Protein AF-A0A8K0UDQ1-F1 (afdb_monomer_lite)

Foldseek 3Di:
DDDDDDPVVVVVLQVVLVVVLVVLVVVVVVLVVVCVVCVVVCCVPQVPDDDDPVSVLVCCLNCLVVVLSCLCNVAARAAFQDDQVSLLVSVLVNLVSVLVNLLSVLVVLLVVLCVLVVNPVVSSVVSVVLSVVLSVLSVVLSVVFSVPWDFDGDHPDGGTRTDDTDCSVVVSLVSSLVSLVVSLVSLVVSVVVCVVVVHDDDPVSVVVNVVSVVVSVVSVCVSVPPPPPDD

Structure (mmCIF, N/CA/C/O backbone):
data_AF-A0A8K0UDQ1-F1
#
_entry.id   AF-A0A8K0UDQ1-F1
#
loop_
_atom_site.group_PDB
_atom_site.id
_atom_site.type_symbol
_atom_site.label_atom_id
_atom_site.label_alt_id
_atom_site.label_comp_id
_atom_site.label_asym_id
_atom_site.label_entity_id
_atom_site.label_seq_id
_atom_site.pdbx_PDB_ins_code
_atom_site.Cartn_x
_atom_site.Cartn_y
_atom_site.Cartn_z
_atom_site.occupancy
_atom_site.B_iso_or_equiv
_atom_site.auth_seq_id
_atom_site.auth_comp_id
_atom_site.auth_asym_id
_atom_site.auth_atom_id
_atom_site.pdbx_PDB_model_num
ATOM 1 N N . MET A 1 1 ? 23.921 -18.766 -22.206 1.00 30.81 1 MET A N 1
ATOM 2 C CA . MET A 1 1 ? 23.248 -18.496 -23.495 1.00 30.81 1 MET A CA 1
ATOM 3 C C . MET A 1 1 ? 21.850 -19.073 -23.393 1.00 30.81 1 MET A C 1
ATOM 5 O O . MET A 1 1 ? 21.704 -20.281 -23.496 1.00 30.81 1 MET A O 1
ATOM 9 N N . SER A 1 2 ? 20.859 -18.248 -23.059 1.00 44.16 2 SER A N 1
ATOM 10 C CA . SER A 1 2 ? 19.459 -18.676 -23.005 1.00 44.16 2 SER A CA 1
ATOM 11 C C . SER A 1 2 ? 18.896 -18.778 -24.423 1.00 44.16 2 SER A C 1
ATOM 13 O O . SER A 1 2 ? 19.162 -17.925 -25.272 1.00 44.16 2 SER A O 1
ATOM 15 N N . SER A 1 3 ? 18.159 -19.857 -24.676 1.00 50.06 3 SER A N 1
ATOM 16 C CA . SER A 1 3 ? 17.551 -20.212 -25.958 1.00 50.06 3 SER A CA 1
ATOM 17 C C . SER A 1 3 ? 16.712 -19.057 -26.531 1.00 50.06 3 SER A C 1
ATOM 19 O O . SER A 1 3 ? 16.078 -18.328 -25.759 1.00 50.06 3 SER A O 1
ATOM 21 N N . PRO A 1 4 ? 16.676 -18.846 -27.858 1.00 58.41 4 PRO A N 1
ATOM 22 C CA . PRO A 1 4 ? 15.727 -17.913 -28.459 1.00 58.41 4 PRO A CA 1
ATOM 23 C C . PRO A 1 4 ? 14.289 -18.382 -28.180 1.00 58.41 4 PRO A C 1
ATOM 25 O O . PRO A 1 4 ? 13.998 -19.569 -28.303 1.00 58.41 4 PRO A O 1
ATOM 28 N N . LEU A 1 5 ? 13.415 -17.454 -27.770 1.00 63.59 5 LEU A N 1
ATOM 29 C CA . LEU A 1 5 ? 11.988 -17.728 -27.557 1.00 63.59 5 LEU A CA 1
ATOM 30 C C . LEU A 1 5 ? 11.336 -18.193 -28.861 1.00 63.59 5 LEU A C 1
ATOM 32 O O . LEU A 1 5 ? 11.644 -17.673 -29.938 1.00 63.59 5 LEU A O 1
ATOM 36 N N . SER A 1 6 ? 10.414 -19.145 -28.759 1.00 75.00 6 SER A N 1
ATOM 37 C CA . SER A 1 6 ? 9.600 -19.567 -29.890 1.00 75.00 6 SER A CA 1
ATOM 38 C C . SER A 1 6 ? 8.644 -18.439 -30.320 1.00 75.00 6 SER A C 1
ATOM 40 O O . SER A 1 6 ? 8.208 -17.635 -29.491 1.00 75.00 6 SER A O 1
ATOM 42 N N . PRO A 1 7 ? 8.258 -18.363 -31.606 1.00 72.50 7 PRO A N 1
ATOM 43 C CA . PRO A 1 7 ? 7.313 -17.351 -32.086 1.00 72.50 7 PRO A CA 1
ATOM 44 C C . PRO A 1 7 ? 5.965 -17.362 -31.344 1.00 72.50 7 PRO A C 1
ATOM 46 O O . PRO A 1 7 ? 5.342 -16.315 -31.195 1.00 72.50 7 PRO A O 1
ATOM 49 N N . ALA A 1 8 ? 5.532 -18.527 -30.851 1.00 72.38 8 ALA A N 1
ATOM 50 C CA . ALA A 1 8 ? 4.287 -18.676 -30.101 1.00 72.38 8 ALA A CA 1
ATOM 51 C C . ALA A 1 8 ? 4.353 -17.997 -28.719 1.00 72.38 8 ALA A C 1
ATOM 53 O O . ALA A 1 8 ? 3.424 -17.283 -28.345 1.00 72.38 8 ALA A O 1
ATOM 54 N N . GLU A 1 9 ? 5.472 -18.143 -28.001 1.00 71.06 9 GLU A N 1
ATOM 55 C CA . GLU A 1 9 ? 5.684 -17.505 -26.691 1.00 71.06 9 GLU A CA 1
ATOM 56 C C . GLU A 1 9 ? 5.725 -15.975 -26.795 1.00 71.06 9 GLU A C 1
ATOM 58 O O . GLU A 1 9 ? 5.247 -15.271 -25.905 1.00 71.06 9 GLU A O 1
ATOM 63 N N . VAL A 1 10 ? 6.255 -15.444 -27.902 1.00 69.62 10 VAL A N 1
ATOM 64 C CA . VAL A 1 10 ? 6.277 -13.996 -28.160 1.00 69.62 10 VAL A CA 1
ATOM 65 C C . VAL A 1 10 ? 4.861 -13.454 -28.372 1.00 69.62 10 VAL A C 1
ATOM 67 O O . VAL A 1 10 ? 4.520 -12.412 -27.815 1.00 69.62 10 VAL A O 1
ATOM 70 N N . VAL A 1 11 ? 4.019 -14.162 -29.131 1.00 74.31 11 VAL A N 1
ATOM 71 C CA . VAL A 1 11 ? 2.623 -13.758 -29.378 1.00 74.31 11 VAL A CA 1
ATOM 72 C C . VAL A 1 11 ? 1.794 -13.796 -28.091 1.00 74.31 11 VAL A C 1
ATOM 74 O O . VAL A 1 11 ? 1.043 -12.857 -27.822 1.00 74.31 11 VAL A O 1
ATOM 77 N N . GLU A 1 12 ? 1.956 -14.830 -27.263 1.00 75.81 12 GLU A N 1
ATOM 78 C CA . GLU A 1 12 ? 1.275 -14.923 -25.965 1.00 75.81 12 GLU A CA 1
ATOM 79 C C . GLU A 1 12 ? 1.696 -13.781 -25.024 1.00 75.81 12 GLU A C 1
ATOM 81 O O . GLU A 1 12 ? 0.847 -13.124 -24.417 1.00 75.81 12 GLU A O 1
ATOM 86 N N . ALA A 1 13 ? 2.997 -13.474 -24.961 1.00 67.50 13 ALA A N 1
ATOM 87 C CA . ALA A 1 13 ? 3.517 -12.366 -24.163 1.00 67.50 13 ALA A CA 1
ATOM 88 C C . ALA A 1 13 ? 2.995 -10.999 -24.641 1.00 67.50 13 ALA A C 1
ATOM 90 O O . ALA A 1 13 ? 2.683 -10.138 -23.817 1.00 67.50 13 ALA A O 1
ATOM 91 N N . MET A 1 14 ? 2.852 -10.801 -25.955 1.00 69.69 14 MET A N 1
ATOM 92 C CA . MET A 1 14 ? 2.281 -9.579 -26.534 1.00 69.69 14 MET A CA 1
ATOM 93 C C . MET A 1 14 ? 0.796 -9.414 -26.200 1.00 69.69 14 MET A C 1
ATOM 95 O O . MET A 1 14 ? 0.383 -8.325 -25.801 1.00 69.69 14 MET A O 1
ATOM 99 N N . LEU A 1 15 ? -0.002 -10.480 -26.312 1.00 74.75 15 LEU A N 1
ATOM 100 C CA . LEU A 1 15 ? -1.423 -10.461 -25.944 1.00 74.75 15 LEU A CA 1
ATOM 101 C C . LEU A 1 15 ? -1.610 -10.163 -24.454 1.00 74.75 15 LEU A C 1
ATOM 103 O O . LEU A 1 15 ? -2.413 -9.303 -24.086 1.00 74.75 15 LEU A O 1
ATOM 107 N N . ALA A 1 16 ? -0.827 -10.819 -23.594 1.00 71.12 16 ALA A N 1
ATOM 108 C CA . ALA A 1 16 ? -0.827 -10.541 -22.162 1.00 71.12 16 ALA A CA 1
ATOM 109 C C . ALA A 1 16 ? -0.450 -9.079 -21.875 1.00 71.12 16 ALA A C 1
ATOM 111 O O . ALA A 1 16 ? -1.089 -8.431 -21.045 1.00 71.12 16 ALA A O 1
ATOM 112 N N . HIS A 1 17 ? 0.542 -8.537 -22.588 1.00 69.31 17 HIS A N 1
ATOM 113 C CA . HIS A 1 17 ? 0.961 -7.145 -22.445 1.00 69.31 17 HIS A CA 1
ATOM 114 C C . HIS A 1 17 ? -0.144 -6.156 -22.834 1.00 69.31 17 HIS A C 1
ATOM 116 O O . HIS A 1 17 ? -0.385 -5.209 -22.093 1.00 69.31 17 HIS A O 1
ATOM 122 N N . GLN A 1 18 ? -0.873 -6.395 -23.927 1.00 72.44 18 GLN A N 1
ATOM 123 C CA . GLN A 1 18 ? -2.014 -5.554 -24.310 1.00 72.44 18 GLN A CA 1
ATOM 124 C C . GLN A 1 18 ? -3.114 -5.565 -23.248 1.00 72.44 18 GLN A C 1
ATOM 126 O O . GLN A 1 18 ? -3.637 -4.517 -22.873 1.00 72.44 18 GLN A O 1
ATOM 131 N N . LEU A 1 19 ? -3.435 -6.740 -22.706 1.00 73.94 19 LEU A N 1
ATOM 132 C CA . LEU A 1 19 ? -4.432 -6.871 -21.644 1.00 73.94 19 LEU A CA 1
ATOM 133 C C . LEU A 1 19 ? -3.997 -6.122 -20.372 1.00 73.94 19 LEU A C 1
ATOM 135 O O . LEU A 1 19 ? -4.791 -5.407 -19.761 1.00 73.94 19 LEU A O 1
ATOM 139 N N . LEU A 1 20 ? -2.709 -6.212 -20.029 1.00 71.12 20 LEU A N 1
ATOM 140 C CA . LEU A 1 20 ? -2.085 -5.436 -18.957 1.00 71.12 20 LEU A CA 1
ATOM 141 C C . LEU A 1 20 ? -2.162 -3.926 -19.212 1.00 71.12 20 LEU A C 1
ATOM 143 O O . LEU A 1 20 ? 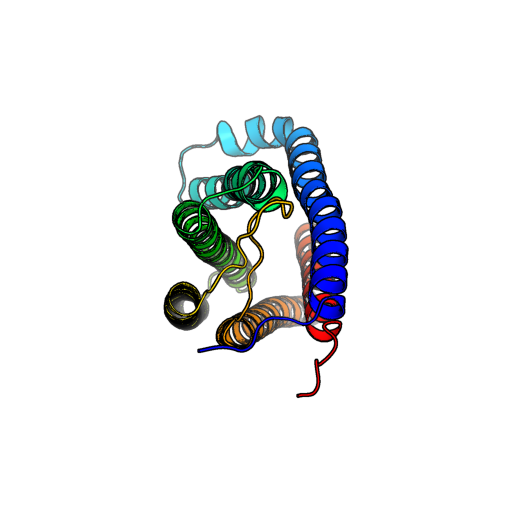-2.457 -3.196 -18.273 1.00 71.12 20 LEU A O 1
ATOM 147 N N . GLN A 1 21 ? -1.958 -3.451 -20.445 1.00 73.44 21 GLN A N 1
ATOM 148 C CA . GLN A 1 21 ? -2.088 -2.031 -20.798 1.00 73.44 21 GLN A CA 1
ATOM 149 C C . GLN A 1 21 ? -3.517 -1.513 -20.577 1.00 73.44 21 GLN A C 1
ATOM 151 O O . GLN A 1 21 ? -3.689 -0.417 -20.048 1.00 73.44 21 GLN A O 1
ATOM 156 N N . TYR A 1 22 ? -4.547 -2.293 -20.922 1.00 73.75 22 TYR A N 1
ATOM 157 C CA . TYR A 1 22 ? -5.936 -1.907 -20.645 1.00 73.75 22 TYR A CA 1
ATOM 158 C C . TYR A 1 22 ? -6.218 -1.843 -19.140 1.00 73.75 22 TYR A C 1
ATOM 160 O O . TYR A 1 22 ? -6.746 -0.843 -18.650 1.00 73.75 22 TYR A O 1
ATOM 168 N N . CYS A 1 23 ? -5.804 -2.864 -18.385 1.00 72.94 23 CYS A N 1
ATOM 169 C CA . CYS A 1 23 ? -5.935 -2.873 -16.926 1.00 72.94 23 CYS A CA 1
ATOM 170 C C . CYS A 1 23 ? -5.138 -1.739 -16.261 1.00 72.94 23 CYS A C 1
ATOM 172 O O . CYS A 1 23 ? -5.587 -1.174 -15.262 1.00 72.94 23 CYS A O 1
ATOM 174 N N . ALA A 1 24 ? -3.991 -1.367 -16.836 1.00 73.75 24 ALA A N 1
ATOM 175 C CA . ALA A 1 24 ? -3.119 -0.315 -16.331 1.00 73.75 24 ALA A CA 1
ATOM 176 C C . ALA A 1 24 ? -3.787 1.060 -16.300 1.00 73.75 24 ALA A C 1
ATOM 178 O O . ALA A 1 24 ? -3.394 1.886 -15.485 1.00 73.75 24 ALA A O 1
ATOM 179 N N . VAL A 1 25 ? -4.793 1.305 -17.146 1.00 81.12 25 VAL A N 1
ATOM 180 C CA . VAL A 1 25 ? -5.513 2.587 -17.199 1.00 81.12 25 VAL A CA 1
ATOM 181 C C . VAL A 1 25 ? -6.679 2.631 -16.205 1.00 81.12 25 VAL A C 1
ATOM 183 O O . VAL A 1 25 ? -6.983 3.693 -15.664 1.00 81.12 25 VAL A O 1
ATOM 186 N N . ILE A 1 26 ? -7.304 1.487 -15.904 1.00 85.25 26 ILE A N 1
ATOM 187 C CA . ILE A 1 26 ? -8.481 1.411 -15.019 1.00 85.25 26 ILE A CA 1
ATOM 188 C C . ILE A 1 26 ? -8.149 1.926 -13.611 1.00 85.25 26 ILE A C 1
ATOM 190 O O . ILE A 1 26 ? -8.872 2.763 -13.074 1.00 85.25 26 ILE A O 1
ATOM 194 N N . GLY A 1 27 ? -7.036 1.465 -13.032 1.00 85.19 27 GLY A N 1
ATOM 195 C CA . GLY A 1 27 ? -6.575 1.892 -11.705 1.00 85.19 27 GLY A CA 1
ATOM 196 C C . GLY A 1 27 ? -6.407 3.415 -11.568 1.00 85.19 27 GLY A C 1
ATOM 197 O O . GLY A 1 27 ? -7.058 4.009 -10.708 1.00 85.19 27 GLY A O 1
ATOM 198 N N . PRO A 1 28 ? -5.595 4.075 -12.418 1.00 87.50 28 PRO A N 1
ATOM 199 C CA . PRO A 1 28 ? -5.443 5.528 -12.398 1.00 87.50 28 PRO A CA 1
ATOM 200 C C . PRO A 1 28 ? -6.762 6.284 -12.607 1.00 87.50 28 PRO A C 1
ATOM 202 O O . PRO A 1 28 ? -6.978 7.304 -11.958 1.00 87.50 28 PRO A O 1
ATOM 205 N N . VAL A 1 29 ? -7.668 5.795 -13.462 1.00 89.88 29 VAL A N 1
ATOM 206 C CA . VAL A 1 29 ? -8.988 6.427 -13.654 1.00 89.88 29 VAL A CA 1
ATOM 207 C C . VAL A 1 29 ? -9.806 6.387 -12.364 1.00 89.88 29 VAL A C 1
ATOM 209 O O . VAL A 1 29 ? -10.343 7.417 -11.956 1.00 89.88 29 VAL A O 1
ATOM 212 N N . ILE A 1 30 ? -9.865 5.233 -11.692 1.00 90.69 30 ILE A N 1
ATOM 213 C CA . ILE A 1 30 ? -10.549 5.094 -10.398 1.00 90.69 30 ILE A CA 1
ATOM 214 C C . ILE A 1 30 ? -9.903 6.009 -9.352 1.00 90.69 30 ILE A C 1
ATOM 216 O O . ILE A 1 30 ? -10.614 6.704 -8.629 1.00 90.69 30 ILE A O 1
ATOM 220 N N . LEU A 1 31 ? -8.570 6.064 -9.304 1.00 90.62 31 LEU A N 1
ATOM 221 C CA . LEU A 1 31 ? -7.819 6.910 -8.375 1.00 90.62 31 LEU A CA 1
ATOM 222 C C . LEU A 1 31 ? -8.130 8.404 -8.564 1.00 90.62 31 LEU A C 1
ATOM 224 O O . LEU A 1 31 ? -8.371 9.120 -7.587 1.00 90.62 31 LEU A O 1
ATOM 228 N N . VAL A 1 32 ? -8.142 8.881 -9.812 1.00 92.00 32 VAL A N 1
ATOM 229 C CA . VAL A 1 32 ? -8.497 10.268 -10.155 1.00 92.00 32 VAL A CA 1
ATOM 230 C C . VAL A 1 32 ? -9.953 10.548 -9.794 1.00 92.00 32 VAL A C 1
ATOM 232 O O . VAL A 1 32 ? -10.249 11.593 -9.210 1.00 92.00 32 VAL A O 1
ATOM 235 N N . TYR A 1 33 ? -10.858 9.622 -10.112 1.00 93.62 33 TYR A N 1
ATOM 236 C CA . TYR A 1 33 ? -12.283 9.757 -9.829 1.00 93.62 33 TYR A CA 1
ATOM 237 C C . TYR A 1 33 ? -12.559 9.860 -8.322 1.00 93.62 33 TYR A C 1
ATOM 239 O O . TYR A 1 33 ? -13.174 10.832 -7.881 1.00 93.62 33 TYR A O 1
ATOM 247 N N . ASP A 1 34 ? -12.035 8.929 -7.520 1.00 92.44 34 ASP A N 1
ATOM 248 C CA . ASP A 1 34 ? -12.192 8.935 -6.060 1.00 92.44 34 ASP A CA 1
ATOM 249 C C . ASP A 1 34 ? -11.581 10.192 -5.419 1.00 92.44 34 ASP A C 1
ATOM 251 O O . ASP A 1 34 ? -12.182 10.835 -4.552 1.00 92.44 34 ASP A O 1
ATOM 255 N N . SER A 1 35 ? -10.407 10.607 -5.899 1.00 91.06 35 SER A N 1
ATOM 256 C CA . SER A 1 35 ? -9.748 11.821 -5.407 1.00 91.06 35 SER A CA 1
ATOM 257 C C . SER A 1 35 ? -10.533 13.078 -5.738 1.00 91.06 35 SER A C 1
ATOM 259 O O . SER A 1 35 ? -10.655 13.958 -4.892 1.00 91.06 35 SER A O 1
ATOM 261 N N . SER A 1 36 ? -11.150 13.141 -6.915 1.00 93.31 36 SER A N 1
ATOM 262 C CA . SER A 1 36 ? -11.997 14.272 -7.298 1.00 93.31 36 SER A CA 1
ATOM 263 C C . SER A 1 36 ? -13.249 14.369 -6.421 1.00 93.31 36 SER A C 1
ATOM 265 O O . SER A 1 36 ? -13.615 15.464 -5.994 1.00 93.31 36 SER A O 1
ATOM 267 N N . LEU A 1 37 ? -13.881 13.234 -6.104 1.00 93.94 37 LEU A N 1
ATOM 268 C CA . LEU A 1 37 ? -15.067 13.190 -5.240 1.00 93.94 37 LEU A CA 1
ATOM 269 C C . LEU A 1 37 ? -14.767 13.602 -3.796 1.00 93.94 37 LEU A C 1
ATOM 271 O O . LEU A 1 37 ? -15.588 14.251 -3.146 1.00 93.94 37 LEU A O 1
ATOM 275 N N . THR A 1 38 ? -13.601 13.225 -3.279 1.00 92.81 38 THR A N 1
ATOM 276 C CA . THR A 1 38 ? -13.246 13.455 -1.873 1.00 92.81 38 THR A CA 1
ATOM 277 C C . THR A 1 38 ? -12.546 14.794 -1.634 1.00 92.81 38 THR A C 1
ATOM 279 O O . THR A 1 38 ? -12.600 15.296 -0.509 1.00 92.81 38 THR A O 1
ATOM 282 N N . LEU A 1 39 ? -11.989 15.434 -2.672 1.00 91.50 39 LEU A N 1
ATOM 283 C CA . LEU A 1 39 ? -11.159 16.644 -2.585 1.00 91.50 39 LEU A CA 1
ATOM 284 C C . LEU A 1 39 ? -11.773 17.766 -1.735 1.00 91.50 39 LEU A C 1
ATOM 286 O O . LEU A 1 39 ? -11.105 18.337 -0.874 1.00 91.50 39 LEU A O 1
ATOM 290 N N . ALA A 1 40 ? -13.059 18.074 -1.929 1.00 90.94 40 ALA A N 1
ATOM 291 C CA . ALA A 1 40 ? -13.729 19.132 -1.169 1.00 90.94 40 ALA A CA 1
ATOM 292 C C . ALA A 1 40 ? -13.762 18.837 0.343 1.00 90.94 40 ALA A C 1
ATOM 294 O O . ALA A 1 40 ? -13.569 19.734 1.170 1.00 90.94 40 ALA A O 1
ATOM 295 N N . SER A 1 41 ? -13.974 17.570 0.709 1.00 90.62 41 SER A N 1
ATOM 296 C CA . SER A 1 41 ? -13.928 17.122 2.100 1.00 90.62 41 SER A CA 1
ATOM 297 C C . SER A 1 41 ? -12.498 17.127 2.637 1.00 90.62 41 SER A C 1
ATOM 299 O O . SER A 1 41 ? -12.277 17.562 3.767 1.00 90.62 41 SER A O 1
ATOM 301 N N . GLU A 1 42 ? -11.515 16.717 1.835 1.00 91.38 42 GLU A N 1
ATOM 302 C CA . GLU A 1 42 ? -10.107 16.730 2.239 1.00 91.38 42 GLU A CA 1
ATOM 303 C C . GLU A 1 42 ? -9.618 18.136 2.553 1.00 91.38 42 GLU A C 1
ATOM 305 O O . GLU A 1 42 ? -8.948 18.347 3.565 1.00 91.38 42 GLU A O 1
ATOM 310 N N . ILE A 1 43 ? -9.955 19.113 1.708 1.00 90.75 43 ILE A N 1
ATOM 311 C CA . ILE A 1 43 ? -9.550 20.509 1.905 1.00 90.75 43 ILE A CA 1
ATOM 312 C C . ILE A 1 43 ? -10.024 20.999 3.275 1.00 90.75 43 ILE A C 1
ATOM 314 O O . ILE A 1 43 ? -9.247 21.578 4.035 1.00 90.75 43 ILE A O 1
ATOM 318 N N . ARG A 1 44 ? -11.273 20.691 3.632 1.00 91.44 44 ARG A N 1
ATOM 319 C CA . ARG A 1 44 ? -11.865 21.090 4.911 1.00 91.44 44 ARG A CA 1
ATOM 320 C C . ARG A 1 44 ? -11.282 20.332 6.110 1.00 91.44 44 ARG A C 1
ATOM 322 O O . ARG A 1 44 ? -11.011 20.940 7.141 1.00 91.44 44 ARG A O 1
ATOM 329 N N . HIS A 1 45 ? -11.100 19.017 6.005 1.00 88.12 45 HIS A N 1
ATOM 330 C CA . HIS A 1 45 ? -10.797 18.168 7.167 1.00 88.12 45 HIS A CA 1
ATOM 331 C C . HIS A 1 45 ? -9.320 17.808 7.329 1.00 88.12 45 HIS A C 1
ATOM 333 O O . HIS A 1 45 ? -8.928 17.360 8.400 1.00 88.12 45 HIS A O 1
ATOM 339 N N . ILE A 1 46 ? -8.498 17.985 6.298 1.00 91.00 46 ILE A N 1
ATOM 340 C CA . ILE A 1 46 ? -7.097 17.551 6.293 1.00 91.00 46 ILE A CA 1
ATOM 341 C C . ILE A 1 46 ? -6.192 18.746 6.039 1.00 91.00 46 ILE A C 1
ATOM 343 O O . ILE A 1 46 ? -5.307 19.033 6.846 1.00 91.00 46 ILE A O 1
ATOM 347 N N . TRP A 1 47 ? -6.425 19.491 4.957 1.00 89.38 47 TRP A N 1
ATOM 348 C CA . TRP A 1 47 ? -5.540 20.592 4.571 1.00 89.38 47 TRP A CA 1
ATOM 349 C C . TRP A 1 47 ? -5.572 21.746 5.574 1.00 89.38 47 TRP A C 1
ATOM 351 O O . TRP A 1 47 ? -4.504 22.221 5.959 1.00 89.38 47 TRP A O 1
ATOM 361 N N . GLN A 1 48 ? -6.758 22.116 6.064 1.00 90.06 48 GLN A N 1
ATOM 362 C CA . GLN A 1 48 ? -6.948 23.181 7.062 1.00 90.06 48 GLN A CA 1
ATOM 363 C C . GLN A 1 48 ? -6.493 22.810 8.484 1.00 90.06 48 GLN A C 1
ATOM 365 O O . GLN A 1 48 ? -6.346 23.692 9.325 1.00 90.06 48 GLN A O 1
ATOM 370 N N . GLN A 1 49 ? -6.267 21.526 8.771 1.00 90.88 49 GLN A N 1
ATOM 371 C CA . GLN A 1 49 ? -5.822 21.080 10.092 1.00 90.88 49 GLN A CA 1
ATOM 372 C C . GLN A 1 49 ? -4.312 21.295 10.276 1.00 90.88 49 GLN A C 1
ATOM 374 O O . GLN A 1 49 ? -3.564 21.222 9.291 1.00 90.88 49 GLN A O 1
ATOM 379 N N . PRO A 1 50 ? -3.832 21.519 11.516 1.00 92.88 50 PRO A N 1
ATOM 380 C CA . PRO A 1 50 ? -2.405 21.640 11.793 1.00 92.88 50 PRO A CA 1
ATOM 381 C C . PRO A 1 50 ? -1.637 20.389 11.350 1.00 92.88 50 PRO A C 1
ATOM 383 O O . PRO A 1 50 ? -2.187 19.289 11.229 1.00 92.88 50 PRO A O 1
ATOM 386 N N . TRP A 1 51 ? -0.344 20.560 11.085 1.00 91.50 51 TRP A N 1
ATOM 387 C CA . TRP A 1 51 ? 0.516 19.452 10.683 1.00 91.50 51 TRP A CA 1
ATOM 388 C C . TRP A 1 51 ? 0.624 18.413 11.800 1.00 91.50 51 TRP A C 1
ATOM 390 O O . TRP A 1 51 ? 0.973 18.732 12.933 1.00 91.50 51 TRP A O 1
ATOM 400 N N . SER A 1 52 ? 0.324 17.160 11.461 1.00 92.31 52 SER A N 1
ATOM 401 C CA . SER A 1 52 ? 0.464 16.005 12.345 1.00 92.31 52 SER A CA 1
ATOM 402 C C . SER A 1 52 ? 1.103 14.836 11.589 1.00 92.31 52 SER A C 1
ATOM 404 O O . SER A 1 52 ? 0.959 14.754 10.364 1.00 92.31 52 SER A O 1
ATOM 406 N N . PRO A 1 53 ? 1.773 13.900 12.283 1.00 88.81 53 PRO A N 1
ATOM 407 C CA . PRO A 1 53 ? 2.340 12.715 11.640 1.00 88.81 53 PRO A CA 1
ATOM 408 C C . PRO A 1 53 ? 1.295 11.886 10.878 1.00 88.81 53 PRO A C 1
ATOM 410 O O . PRO A 1 53 ? 1.572 11.406 9.783 1.00 88.81 53 PRO A O 1
ATOM 413 N N . LEU A 1 54 ? 0.064 11.784 11.401 1.00 88.38 54 LEU A N 1
ATOM 414 C CA . LEU A 1 54 ? -1.035 11.087 10.723 1.00 88.38 54 LEU A CA 1
ATOM 415 C C . LEU A 1 54 ? -1.482 11.814 9.446 1.00 88.38 54 LEU A C 1
ATOM 417 O O . LEU A 1 54 ? -1.800 11.156 8.458 1.00 88.38 54 LEU A O 1
ATOM 421 N N . LYS A 1 55 ? -1.476 13.157 9.439 1.00 90.75 55 LYS A N 1
ATOM 422 C CA . LYS A 1 55 ? -1.754 13.950 8.230 1.00 90.75 55 LYS A CA 1
ATOM 423 C C . LYS A 1 55 ? -0.707 13.684 7.151 1.00 90.75 55 LYS A C 1
ATOM 425 O O . LYS A 1 55 ? -1.077 13.478 6.000 1.00 90.75 55 LYS A O 1
ATOM 430 N N . LEU A 1 56 ? 0.577 13.659 7.516 1.00 92.06 56 LEU A N 1
ATOM 431 C CA . LEU A 1 56 ? 1.650 13.351 6.569 1.00 92.06 56 LEU A CA 1
ATOM 432 C C . LEU A 1 56 ? 1.499 11.934 6.005 1.00 92.06 56 LEU A C 1
ATOM 434 O O . LEU A 1 56 ? 1.502 11.764 4.790 1.00 92.06 56 LEU A O 1
ATOM 438 N N . LEU A 1 57 ? 1.290 10.945 6.879 1.00 92.81 57 LEU A N 1
ATOM 439 C CA . LEU A 1 57 ? 1.076 9.550 6.492 1.00 92.81 57 LEU A CA 1
ATOM 440 C C . LEU A 1 57 ? -0.087 9.407 5.502 1.00 92.81 57 LEU A C 1
ATOM 442 O O . LEU A 1 57 ? 0.059 8.759 4.469 1.00 92.81 57 LEU A O 1
ATOM 446 N N . TYR A 1 58 ? -1.214 10.062 5.789 1.00 89.88 58 TYR A N 1
ATOM 447 C CA . TYR A 1 58 ? -2.375 10.080 4.906 1.00 89.88 58 TYR A CA 1
ATOM 448 C C . TYR A 1 58 ? -2.054 10.681 3.533 1.00 89.88 58 TYR A C 1
ATOM 450 O O . TYR A 1 58 ? -2.366 10.077 2.510 1.00 89.88 58 TYR A O 1
ATOM 458 N N . ILE A 1 59 ? -1.419 11.857 3.497 1.00 91.81 59 ILE A N 1
ATOM 459 C CA . ILE A 1 59 ? -1.081 12.539 2.240 1.00 91.81 59 ILE A CA 1
ATOM 460 C C . ILE A 1 59 ? -0.124 11.672 1.415 1.00 91.81 59 ILE A C 1
ATOM 462 O O . ILE A 1 59 ? -0.347 11.481 0.223 1.00 91.81 59 ILE A O 1
ATOM 466 N N . CYS A 1 60 ? 0.904 11.092 2.034 1.00 93.50 60 CYS A N 1
ATOM 467 C CA . CYS A 1 60 ? 1.828 10.204 1.336 1.00 93.50 60 CYS A CA 1
ATOM 468 C C . CYS A 1 60 ? 1.104 8.982 0.757 1.00 93.50 60 CYS A C 1
ATOM 470 O O . CYS A 1 60 ? 1.219 8.729 -0.440 1.00 93.50 60 CYS A O 1
ATOM 472 N N . ALA A 1 61 ? 0.311 8.274 1.566 1.00 90.88 61 ALA A N 1
ATOM 473 C CA . ALA A 1 61 ? -0.430 7.096 1.117 1.00 90.88 61 ALA A CA 1
ATOM 474 C C . ALA A 1 61 ? -1.432 7.420 -0.005 1.00 90.88 61 ALA A C 1
ATOM 476 O O . ALA A 1 61 ? -1.641 6.602 -0.896 1.00 90.88 61 ALA A O 1
ATOM 477 N N . ARG A 1 62 ? -2.022 8.623 0.005 1.00 91.12 62 ARG A N 1
ATOM 478 C CA . ARG A 1 62 ? -3.006 9.039 -0.998 1.00 91.12 62 ARG A CA 1
ATOM 479 C C . ARG A 1 62 ? -2.390 9.500 -2.315 1.00 91.12 62 ARG A C 1
ATOM 481 O O . ARG A 1 62 ? -2.930 9.193 -3.375 1.00 91.12 62 ARG A O 1
ATOM 488 N N . TYR A 1 63 ? -1.298 10.258 -2.265 1.00 91.00 63 TYR A N 1
ATOM 489 C CA . TYR A 1 63 ? -0.763 10.928 -3.453 1.00 91.00 63 TYR A CA 1
ATOM 490 C C . TYR A 1 63 ? 0.401 10.176 -4.118 1.00 91.00 63 TYR A C 1
ATOM 492 O O . TYR A 1 63 ? 0.608 10.341 -5.318 1.00 91.00 63 TYR A O 1
ATOM 500 N N . LEU A 1 64 ? 1.117 9.293 -3.409 1.00 91.38 64 LEU A N 1
ATOM 501 C CA . LEU A 1 64 ? 2.151 8.444 -4.024 1.00 91.38 64 LEU A CA 1
ATOM 502 C C . LEU A 1 64 ? 1.631 7.543 -5.161 1.00 91.38 64 LEU A C 1
ATOM 504 O O . LEU A 1 64 ? 2.320 7.455 -6.179 1.00 91.38 64 LEU A O 1
ATOM 508 N N . PRO A 1 65 ? 0.428 6.936 -5.077 1.00 90.94 65 PRO A N 1
ATOM 509 C CA . PRO A 1 65 ? -0.125 6.149 -6.179 1.00 90.94 65 PRO A CA 1
ATOM 510 C C . PRO A 1 65 ? -0.273 6.922 -7.498 1.00 90.94 65 PRO A C 1
ATOM 512 O O . PRO A 1 65 ? -0.197 6.316 -8.563 1.00 90.94 65 PRO A O 1
ATOM 515 N N . PHE A 1 66 ? -0.428 8.252 -7.476 1.00 90.69 66 PHE A N 1
ATOM 516 C CA . PHE A 1 66 ? -0.441 9.051 -8.711 1.00 90.69 66 PHE A CA 1
ATOM 517 C C . PHE A 1 66 ? 0.916 9.036 -9.416 1.00 90.69 66 PHE A C 1
ATOM 519 O O . PHE A 1 66 ? 0.978 8.972 -10.641 1.00 90.69 66 PHE A O 1
ATOM 526 N N . VAL A 1 67 ? 2.005 9.068 -8.646 1.00 89.88 67 VAL A N 1
ATOM 527 C CA . VAL A 1 67 ? 3.366 8.987 -9.186 1.00 89.88 67 VAL A CA 1
ATOM 528 C C . VAL A 1 67 ? 3.621 7.589 -9.746 1.00 89.88 67 VAL A C 1
ATOM 530 O O . VAL A 1 67 ? 4.082 7.465 -10.880 1.00 89.88 67 VAL A O 1
ATOM 533 N N . ASP A 1 68 ? 3.260 6.546 -8.994 1.00 87.06 68 ASP A N 1
ATOM 534 C CA . ASP A 1 68 ? 3.399 5.149 -9.429 1.00 87.06 68 ASP A CA 1
ATOM 535 C C . ASP A 1 68 ? 2.624 4.870 -10.726 1.00 87.06 68 ASP A C 1
ATOM 537 O O . ASP A 1 68 ? 3.187 4.407 -11.720 1.00 87.06 68 ASP A O 1
ATOM 541 N N . THR A 1 69 ? 1.342 5.239 -10.758 1.00 85.62 69 THR A N 1
ATOM 542 C CA . THR A 1 69 ? 0.477 5.017 -11.924 1.00 85.62 69 THR A CA 1
ATOM 543 C C . THR A 1 69 ? 0.917 5.823 -13.143 1.00 85.62 69 THR A C 1
ATOM 545 O O . THR A 1 69 ? 0.834 5.315 -14.265 1.00 85.62 69 THR A O 1
ATOM 548 N N . ALA A 1 70 ? 1.442 7.039 -12.957 1.00 84.94 70 ALA A N 1
ATOM 549 C CA . ALA A 1 70 ? 2.035 7.818 -14.039 1.00 84.94 70 ALA A CA 1
ATOM 550 C C . ALA A 1 70 ? 3.282 7.128 -14.613 1.00 84.94 70 ALA A C 1
ATOM 552 O O . ALA A 1 70 ? 3.406 7.023 -15.834 1.00 84.94 70 ALA A O 1
ATOM 553 N N . ILE A 1 71 ? 4.170 6.604 -13.758 1.00 81.56 71 ILE A N 1
ATOM 554 C CA . ILE A 1 71 ? 5.358 5.845 -14.182 1.00 81.56 71 ILE A CA 1
ATOM 555 C C . ILE A 1 71 ? 4.942 4.586 -14.955 1.00 81.56 71 ILE A C 1
ATOM 557 O O . ILE A 1 71 ? 5.414 4.350 -16.072 1.00 81.56 71 ILE A O 1
ATOM 561 N N . MET A 1 72 ? 4.010 3.807 -14.405 1.00 78.50 72 MET A N 1
ATOM 562 C CA . MET A 1 72 ? 3.536 2.560 -15.007 1.00 78.50 72 MET A CA 1
ATOM 563 C C . MET A 1 72 ? 2.858 2.785 -16.363 1.00 78.50 72 MET A C 1
ATOM 565 O O . MET A 1 72 ? 3.136 2.072 -17.333 1.00 78.50 72 MET A O 1
ATOM 569 N N . THR A 1 73 ? 1.977 3.780 -16.447 1.00 75.25 73 THR A N 1
ATOM 570 C CA . THR A 1 73 ? 1.209 4.059 -17.662 1.00 75.25 73 THR A CA 1
ATOM 571 C C . THR A 1 73 ? 2.124 4.682 -18.713 1.00 75.25 73 THR A C 1
ATOM 573 O O . THR A 1 73 ? 2.374 4.081 -19.755 1.00 75.25 73 THR A O 1
ATOM 576 N N . LEU A 1 74 ? 2.710 5.845 -18.430 1.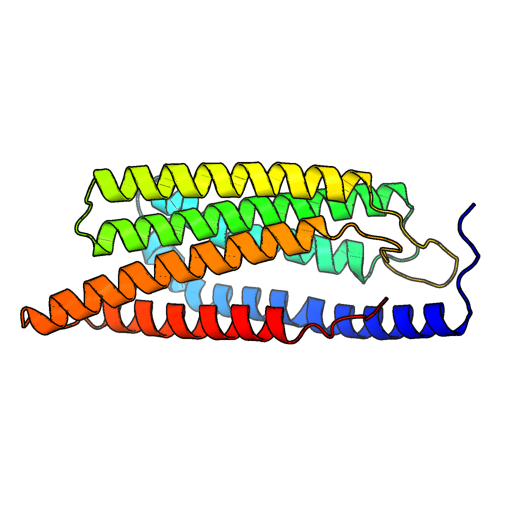00 71.44 74 LEU A N 1
ATOM 577 C CA . LEU A 1 74 ? 3.408 6.638 -19.445 1.00 71.44 74 LEU A CA 1
ATOM 578 C C . LEU A 1 74 ? 4.715 5.992 -19.917 1.00 71.44 74 LEU A C 1
ATOM 580 O O . LEU A 1 74 ? 5.051 6.096 -21.094 1.00 71.44 74 LEU A O 1
ATOM 584 N N . TYR A 1 75 ? 5.442 5.313 -19.025 1.00 68.50 75 TYR A N 1
ATOM 585 C CA . TYR A 1 75 ? 6.820 4.910 -19.309 1.00 68.50 75 TYR A CA 1
ATOM 586 C C . TYR A 1 75 ? 7.022 3.401 -19.437 1.00 68.50 75 TYR A C 1
ATOM 588 O O . TYR A 1 75 ? 7.877 2.969 -20.206 1.00 68.50 75 TYR A O 1
ATOM 596 N N . ARG A 1 76 ? 6.247 2.577 -18.724 1.00 68.62 76 ARG A N 1
ATOM 597 C CA . ARG A 1 76 ? 6.378 1.113 -18.822 1.00 68.62 76 ARG A CA 1
ATOM 598 C C . ARG A 1 76 ? 5.476 0.509 -19.893 1.00 68.62 76 ARG A C 1
ATOM 600 O O . ARG A 1 76 ? 5.879 -0.445 -20.558 1.00 68.62 76 ARG A O 1
ATOM 607 N N . SER A 1 77 ? 4.278 1.068 -20.040 1.00 68.94 77 SER A N 1
ATOM 608 C CA . SER A 1 77 ? 3.220 0.516 -20.888 1.00 68.94 77 SER A CA 1
ATOM 609 C C . SER A 1 77 ? 3.215 1.136 -22.283 1.00 68.94 77 SER A C 1
ATOM 611 O O . SER A 1 77 ? 3.103 0.411 -23.262 1.00 68.94 77 SER A O 1
ATOM 613 N N . PHE A 1 78 ? 3.375 2.458 -22.399 1.00 70.94 78 PHE A N 1
ATOM 614 C CA . PHE A 1 78 ? 3.198 3.170 -23.675 1.00 70.94 78 PHE A CA 1
ATOM 615 C C . PHE A 1 78 ? 4.493 3.719 -24.295 1.00 70.94 78 PHE A C 1
ATOM 617 O O . PHE A 1 78 ? 4.455 4.319 -25.371 1.00 70.94 78 PHE A O 1
ATOM 624 N N . LEU A 1 79 ? 5.653 3.498 -23.666 1.00 74.25 79 LEU A N 1
ATOM 625 C CA . LEU A 1 79 ? 6.924 3.976 -24.207 1.00 74.25 79 LEU A CA 1
ATOM 626 C C . LEU A 1 79 ? 7.318 3.170 -25.452 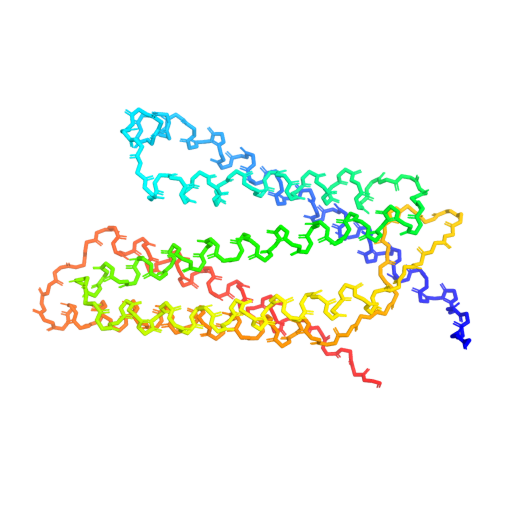1.00 74.25 79 LEU A C 1
ATOM 628 O O . LEU A 1 79 ? 7.424 1.942 -25.423 1.00 74.25 79 LEU A O 1
ATOM 632 N N . SER A 1 80 ? 7.529 3.875 -26.562 1.00 67.94 80 SER A N 1
ATOM 633 C CA . SER A 1 80 ? 7.904 3.267 -27.839 1.00 67.94 80 SER A CA 1
ATOM 634 C C . SER A 1 80 ? 9.400 2.945 -27.852 1.00 67.94 80 SER A C 1
ATOM 636 O O . SER A 1 80 ? 10.221 3.853 -27.764 1.00 67.94 80 SER A O 1
ATOM 638 N N . ALA A 1 81 ? 9.742 1.658 -27.965 1.00 68.38 81 ALA A N 1
ATOM 639 C CA . ALA A 1 81 ? 11.116 1.144 -28.058 1.00 68.38 81 ALA A CA 1
ATOM 640 C C . ALA A 1 81 ? 12.091 1.640 -26.955 1.00 68.38 81 ALA A C 1
ATOM 642 O O . ALA A 1 81 ? 13.133 2.225 -27.265 1.00 68.38 81 ALA A O 1
ATOM 643 N N . PRO A 1 82 ? 11.794 1.414 -25.659 1.00 73.00 82 PRO A N 1
ATOM 644 C CA . PRO A 1 82 ? 12.698 1.795 -24.578 1.00 73.00 82 PRO A CA 1
ATOM 645 C C . PRO A 1 82 ? 14.018 1.014 -24.614 1.00 73.00 82 PRO A C 1
ATOM 647 O O . PRO A 1 82 ? 14.065 -0.166 -24.962 1.00 73.00 82 PRO A O 1
ATOM 650 N N . SER A 1 83 ? 15.106 1.662 -24.187 1.00 79.50 83 SER A N 1
ATOM 651 C CA . SER A 1 83 ? 16.374 0.964 -23.954 1.00 79.50 83 SER A CA 1
ATOM 652 C C . SER A 1 83 ? 16.273 0.031 -22.738 1.00 79.50 83 SER A C 1
ATOM 654 O O . SER A 1 83 ? 15.532 0.319 -21.795 1.00 79.50 83 SER A O 1
ATOM 656 N N . ILE A 1 84 ? 17.079 -1.039 -22.697 1.00 79.44 84 ILE A N 1
ATOM 657 C CA . ILE A 1 84 ? 17.144 -1.959 -21.540 1.00 79.44 84 ILE A CA 1
ATOM 658 C C . ILE A 1 84 ? 17.416 -1.189 -20.240 1.00 79.44 84 ILE A C 1
ATOM 660 O O . ILE A 1 84 ? 16.761 -1.424 -19.226 1.00 79.44 84 ILE A O 1
ATOM 664 N N . LYS A 1 85 ? 18.343 -0.221 -20.280 1.00 82.31 85 LYS A N 1
ATOM 665 C CA . LYS A 1 85 ? 18.685 0.614 -19.119 1.00 82.31 85 LYS A CA 1
ATOM 666 C C . LYS A 1 85 ? 17.484 1.423 -18.631 1.00 82.31 85 LYS A C 1
ATOM 668 O O . LYS A 1 85 ? 17.244 1.496 -17.432 1.00 82.31 85 LYS A O 1
ATOM 673 N N . THR A 1 86 ? 16.712 1.994 -19.555 1.00 83.25 86 THR A N 1
ATOM 674 C CA . THR A 1 86 ? 15.482 2.729 -19.233 1.00 83.25 86 THR A CA 1
ATOM 675 C C . THR A 1 86 ? 14.464 1.809 -18.557 1.00 83.25 86 THR A C 1
ATOM 677 O O . THR A 1 86 ? 13.917 2.176 -17.522 1.00 83.25 86 THR A O 1
ATOM 680 N N . CYS A 1 87 ? 14.270 0.592 -19.072 1.00 81.25 87 CYS A N 1
ATOM 681 C CA . CYS A 1 87 ? 13.373 -0.393 -18.464 1.00 81.25 87 CYS A CA 1
ATOM 682 C C . CYS A 1 87 ? 13.801 -0.823 -17.058 1.00 81.25 87 CYS A C 1
ATOM 684 O O . CYS A 1 87 ? 12.952 -0.914 -16.171 1.00 81.25 87 CYS A O 1
ATOM 686 N N . MET A 1 88 ? 15.100 -1.040 -16.839 1.00 82.94 88 MET A N 1
ATOM 687 C CA . MET A 1 88 ? 15.649 -1.376 -15.522 1.00 82.94 88 MET A CA 1
ATOM 688 C C . MET A 1 88 ? 15.388 -0.264 -14.504 1.00 82.94 88 MET A C 1
ATOM 690 O O . MET A 1 88 ? 14.839 -0.532 -13.439 1.00 82.94 88 MET A O 1
ATOM 694 N N . VAL A 1 89 ? 15.716 0.985 -14.848 1.00 85.69 89 VAL A N 1
ATOM 695 C CA . VAL A 1 89 ? 15.525 2.131 -13.945 1.00 85.69 89 VAL A CA 1
ATOM 696 C C . VAL A 1 89 ? 14.047 2.336 -13.625 1.00 85.69 89 VAL A C 1
ATOM 698 O O . VAL A 1 89 ? 13.688 2.423 -12.456 1.00 85.69 89 VAL A O 1
ATOM 701 N N . LEU A 1 90 ? 13.177 2.357 -14.638 1.00 84.81 90 LEU A N 1
ATOM 702 C CA . LEU A 1 90 ? 11.741 2.573 -14.439 1.00 84.81 90 LEU A CA 1
ATOM 703 C C . LEU A 1 90 ? 11.106 1.475 -13.588 1.00 84.81 90 LEU A C 1
ATOM 705 O O . LEU A 1 90 ? 10.345 1.774 -12.671 1.00 84.81 90 LEU A O 1
ATOM 709 N N . THR A 1 91 ? 11.434 0.212 -13.872 1.00 83.12 91 THR A N 1
ATOM 710 C CA . THR A 1 91 ? 10.890 -0.921 -13.116 1.00 83.12 91 THR A CA 1
ATOM 711 C C . THR A 1 91 ? 11.409 -0.916 -11.682 1.00 83.12 91 THR A C 1
ATOM 713 O O . THR A 1 91 ? 10.629 -1.147 -10.763 1.00 83.12 91 THR A O 1
ATOM 716 N N . SER A 1 92 ? 12.683 -0.576 -11.465 1.00 88.00 92 SER A N 1
ATOM 717 C CA . SER A 1 92 ? 13.241 -0.448 -10.118 1.00 88.00 92 SER A CA 1
ATOM 718 C C . SER A 1 92 ? 12.568 0.679 -9.333 1.00 88.00 92 SER A C 1
ATOM 720 O O . SER A 1 92 ? 12.113 0.453 -8.213 1.00 88.00 92 SER A O 1
ATOM 722 N N . CYS A 1 93 ? 12.406 1.865 -9.930 1.00 89.25 93 CYS A N 1
ATOM 723 C CA . CYS A 1 93 ? 11.673 2.969 -9.309 1.00 89.25 93 CYS A CA 1
ATOM 724 C C . CYS A 1 93 ? 10.242 2.562 -8.936 1.00 89.25 93 CYS A C 1
ATOM 726 O O . CYS A 1 93 ? 9.797 2.856 -7.830 1.00 89.25 93 CYS A O 1
ATOM 728 N N . GLN A 1 94 ? 9.544 1.859 -9.830 1.00 86.69 94 GLN A N 1
ATOM 729 C CA . GLN A 1 94 ? 8.191 1.365 -9.585 1.00 86.69 94 GLN A CA 1
ATOM 730 C C . GLN A 1 94 ? 8.150 0.367 -8.415 1.00 86.69 94 GLN A C 1
ATOM 732 O O . GLN A 1 94 ? 7.325 0.494 -7.516 1.00 86.69 94 GLN A O 1
ATOM 737 N N . LEU A 1 95 ? 9.068 -0.602 -8.374 1.00 88.19 95 LEU A N 1
ATOM 738 C CA . LEU A 1 95 ? 9.137 -1.584 -7.289 1.00 88.19 95 LEU A CA 1
ATOM 739 C C . LEU A 1 95 ? 9.397 -0.924 -5.930 1.00 88.19 95 LEU A C 1
ATOM 741 O O . LEU A 1 95 ? 8.733 -1.258 -4.951 1.00 88.19 95 LEU A O 1
ATOM 745 N N . TRP A 1 96 ? 10.301 0.053 -5.869 1.00 92.25 96 TRP A N 1
ATOM 746 C CA . TRP A 1 96 ? 10.552 0.803 -4.638 1.00 92.25 96 TRP A CA 1
ATOM 747 C C . TRP A 1 96 ? 9.359 1.668 -4.222 1.00 92.25 96 TRP A C 1
ATOM 749 O O . TRP A 1 96 ? 9.046 1.740 -3.033 1.00 92.25 96 TRP A O 1
ATOM 759 N N . LEU A 1 97 ? 8.645 2.272 -5.176 1.00 92.19 97 LEU A N 1
ATOM 760 C CA . LEU A 1 97 ? 7.392 2.976 -4.893 1.00 92.19 97 LEU A CA 1
ATOM 761 C C . LEU A 1 97 ? 6.321 2.030 -4.340 1.00 92.19 97 LEU A C 1
ATOM 763 O O . LEU A 1 97 ? 5.632 2.411 -3.392 1.00 92.19 97 LEU A O 1
ATOM 767 N N . TYR A 1 98 ? 6.223 0.796 -4.845 1.00 89.00 98 TYR A N 1
ATOM 768 C CA . TYR A 1 98 ? 5.338 -0.217 -4.268 1.00 89.00 98 TYR A CA 1
ATOM 769 C C . TYR A 1 98 ? 5.713 -0.571 -2.834 1.00 89.00 98 TYR A C 1
ATOM 771 O O . TYR A 1 98 ? 4.832 -0.579 -1.978 1.00 89.00 98 TYR A O 1
ATOM 779 N N . VAL A 1 99 ? 6.997 -0.801 -2.540 1.00 92.19 99 VAL A N 1
ATOM 780 C CA . VAL A 1 99 ? 7.456 -1.086 -1.168 1.00 92.19 99 VAL A CA 1
ATOM 781 C C . VAL A 1 99 ? 7.078 0.052 -0.221 1.00 92.19 99 VAL A C 1
ATOM 783 O O . VAL A 1 99 ? 6.535 -0.196 0.854 1.00 92.19 99 VAL A O 1
ATOM 786 N N . ILE A 1 100 ? 7.299 1.304 -0.630 1.00 93.94 100 ILE A N 1
ATOM 787 C CA . ILE A 1 100 ? 6.929 2.479 0.168 1.00 93.94 100 ILE A CA 1
ATOM 788 C C . ILE A 1 100 ? 5.407 2.547 0.355 1.00 93.94 100 ILE A C 1
ATOM 790 O O . ILE A 1 100 ? 4.936 2.750 1.472 1.00 93.94 100 ILE A O 1
ATOM 794 N N . GLY A 1 101 ? 4.626 2.358 -0.711 1.00 92.25 101 GLY A N 1
ATOM 795 C CA . GLY A 1 101 ? 3.163 2.387 -0.654 1.00 92.25 101 GLY A CA 1
ATOM 796 C C . GLY A 1 101 ? 2.580 1.316 0.272 1.00 92.25 101 GLY A C 1
ATOM 797 O O . GLY A 1 101 ? 1.700 1.616 1.084 1.00 92.25 101 GLY A O 1
ATOM 798 N N . ILE A 1 102 ? 3.112 0.094 0.204 1.00 90.81 102 ILE A N 1
ATOM 799 C CA . ILE A 1 102 ? 2.745 -1.014 1.095 1.00 90.81 102 ILE A CA 1
ATOM 800 C C . ILE A 1 102 ? 3.111 -0.666 2.538 1.00 90.81 102 ILE A C 1
ATOM 802 O O . ILE A 1 102 ? 2.252 -0.746 3.409 1.00 90.81 102 ILE A O 1
ATOM 806 N N . ALA A 1 103 ? 4.334 -0.193 2.795 1.00 94.12 103 ALA A N 1
ATOM 807 C CA . ALA A 1 103 ? 4.778 0.171 4.141 1.00 94.12 103 ALA A CA 1
ATOM 808 C C . ALA A 1 103 ? 3.893 1.252 4.788 1.00 94.12 103 ALA A C 1
ATOM 810 O O . ALA A 1 103 ? 3.552 1.163 5.968 1.00 94.12 103 ALA A O 1
ATOM 811 N N . LEU A 1 104 ? 3.489 2.267 4.017 1.00 94.44 104 LEU A N 1
ATOM 812 C CA . LEU A 1 104 ? 2.581 3.313 4.494 1.00 94.44 104 LEU A CA 1
ATOM 813 C C . LEU A 1 104 ? 1.180 2.759 4.782 1.00 94.44 104 LEU A C 1
ATOM 815 O O . LEU A 1 104 ? 0.576 3.123 5.791 1.00 94.44 104 LEU A O 1
ATOM 819 N N . SER A 1 105 ? 0.673 1.874 3.922 1.00 92.44 105 SER A N 1
ATOM 820 C CA . SER A 1 105 ? -0.647 1.249 4.083 1.00 92.44 105 SER A CA 1
ATOM 821 C C . SER A 1 105 ? -0.690 0.335 5.311 1.00 92.44 105 SER A C 1
ATOM 823 O O . SER A 1 105 ? -1.580 0.473 6.151 1.00 92.44 105 SER A O 1
ATOM 825 N N . GLU A 1 106 ? 0.331 -0.504 5.484 1.00 93.25 106 GLU A N 1
ATOM 826 C CA . GLU A 1 106 ? 0.536 -1.346 6.666 1.00 93.25 106 GLU A CA 1
ATOM 827 C C . GLU A 1 106 ? 0.585 -0.513 7.945 1.00 93.25 106 GLU A C 1
ATOM 829 O O . GLU A 1 106 ? -0.089 -0.819 8.930 1.00 93.25 106 GLU A O 1
ATOM 834 N N . LEU A 1 107 ? 1.312 0.608 7.931 1.00 94.56 107 LEU A N 1
ATOM 835 C CA . LEU A 1 107 ? 1.357 1.509 9.076 1.00 94.56 107 LEU A CA 1
ATOM 836 C C . LEU A 1 107 ? -0.030 2.073 9.419 1.00 94.56 107 LEU A C 1
ATOM 838 O O . LEU A 1 107 ? -0.389 2.142 10.596 1.00 94.56 107 LEU A O 1
ATOM 842 N N . ILE A 1 108 ? -0.841 2.429 8.419 1.00 93.12 108 ILE A N 1
ATOM 843 C CA . ILE A 1 108 ? -2.224 2.881 8.632 1.00 93.12 108 ILE A CA 1
ATOM 844 C C . ILE A 1 108 ? -3.070 1.766 9.260 1.00 93.12 108 ILE A C 1
ATOM 846 O O . ILE A 1 108 ? -3.796 2.029 10.225 1.00 93.12 108 ILE A O 1
ATOM 850 N N . PHE A 1 109 ? -2.987 0.531 8.760 1.00 92.62 109 PHE A N 1
ATOM 851 C CA . PHE A 1 109 ? -3.738 -0.595 9.320 1.00 92.62 109 PHE A CA 1
ATOM 852 C C . PHE A 1 109 ? -3.289 -0.953 10.741 1.00 92.62 109 PHE A C 1
ATOM 854 O O . PHE A 1 109 ? -4.138 -1.188 11.609 1.00 92.62 109 PHE A O 1
ATOM 861 N N . MET A 1 110 ? -1.988 -0.904 11.029 1.00 94.62 110 MET A N 1
ATOM 862 C CA . MET A 1 110 ? -1.447 -1.085 12.377 1.00 94.62 110 MET A CA 1
ATOM 863 C C . MET A 1 110 ? -1.948 -0.001 13.337 1.00 94.62 110 MET A C 1
ATOM 865 O O . MET A 1 110 ? -2.426 -0.331 14.422 1.00 94.62 110 MET A O 1
ATOM 869 N N . ILE A 1 111 ? -1.923 1.278 12.939 1.00 92.94 111 ILE A N 1
ATOM 870 C CA . ILE A 1 111 ? -2.446 2.391 13.754 1.00 92.94 111 ILE A CA 1
ATOM 871 C C . ILE A 1 111 ? -3.941 2.204 14.033 1.00 92.94 111 ILE A C 1
ATOM 873 O O . ILE A 1 111 ? -4.384 2.371 15.172 1.00 92.94 111 ILE A O 1
ATOM 877 N N . ARG A 1 112 ? -4.730 1.826 13.019 1.00 89.88 112 ARG A N 1
ATOM 878 C CA . ARG A 1 112 ? -6.168 1.549 13.183 1.00 89.88 112 ARG A CA 1
ATOM 879 C C . ARG A 1 112 ? -6.400 0.404 14.163 1.00 89.88 112 ARG A C 1
ATOM 881 O O . ARG A 1 112 ? -7.206 0.543 15.080 1.00 89.88 112 ARG A O 1
ATOM 888 N N . THR A 1 113 ? -5.667 -0.694 14.010 1.00 92.62 113 THR A N 1
ATOM 889 C CA . THR A 1 113 ? -5.756 -1.854 14.905 1.00 92.62 113 THR A CA 1
ATOM 890 C C . THR A 1 113 ? -5.382 -1.464 16.333 1.00 92.62 113 THR A C 1
ATOM 892 O O . THR A 1 113 ? -6.115 -1.764 17.273 1.00 92.62 113 THR A O 1
ATOM 895 N N . TRP A 1 114 ? -4.304 -0.705 16.512 1.00 93.69 114 TRP A N 1
ATOM 896 C CA . TRP A 1 114 ? -3.872 -0.211 17.817 1.00 93.69 114 TRP A CA 1
ATOM 897 C C . TRP A 1 114 ? -4.937 0.660 18.502 1.00 93.69 114 TRP A C 1
ATOM 899 O O . TRP A 1 114 ? -5.232 0.460 19.685 1.00 93.69 114 TRP A O 1
ATOM 909 N N . ALA A 1 115 ? -5.599 1.543 17.748 1.00 90.69 115 ALA A N 1
ATOM 910 C CA . ALA A 1 115 ? -6.699 2.367 18.247 1.00 90.69 115 ALA A CA 1
ATOM 911 C C . ALA A 1 115 ? -7.921 1.530 18.674 1.00 90.69 115 ALA A C 1
ATOM 913 O O . ALA A 1 115 ? -8.498 1.766 19.738 1.00 90.69 115 ALA A O 1
ATOM 914 N N . VAL A 1 116 ? -8.289 0.503 17.896 1.00 90.25 116 VAL A N 1
ATOM 915 C CA . VAL A 1 116 ? -9.381 -0.440 18.225 1.00 90.25 116 VAL A CA 1
ATOM 916 C C . VAL A 1 116 ? -9.094 -1.197 19.531 1.00 90.25 116 VAL A C 1
ATOM 918 O O . VAL A 1 116 ? -10.002 -1.477 20.321 1.00 90.25 116 VAL A O 1
ATOM 921 N N . TRP A 1 117 ? -7.819 -1.455 19.813 1.00 92.38 117 TRP A N 1
ATOM 922 C CA . TRP A 1 117 ? -7.330 -2.069 21.047 1.00 92.38 117 TRP A CA 1
ATOM 923 C C . TRP A 1 117 ? -7.043 -1.064 22.172 1.00 92.38 117 TRP A C 1
ATOM 925 O O . TRP A 1 117 ? -6.275 -1.359 23.090 1.00 92.38 117 TRP A O 1
ATOM 935 N N . LYS A 1 118 ? -7.693 0.108 22.140 1.00 90.25 118 LYS A N 1
ATOM 936 C CA . LYS A 1 118 ? -7.599 1.155 23.171 1.00 90.25 118 LYS A CA 1
ATOM 937 C C . LYS A 1 118 ? -6.153 1.612 23.423 1.00 90.25 118 LYS A C 1
ATOM 939 O O . LYS A 1 118 ? -5.789 1.894 24.560 1.00 90.25 118 LYS A O 1
ATOM 944 N N . ASN A 1 119 ? -5.336 1.676 22.370 1.00 89.38 119 ASN A N 1
ATOM 945 C CA . ASN A 1 119 ? -3.933 2.097 22.419 1.00 89.38 119 ASN A CA 1
ATOM 946 C C . ASN A 1 119 ? -3.062 1.253 23.367 1.00 89.38 119 ASN A C 1
ATOM 948 O O . ASN A 1 119 ? -2.159 1.769 24.025 1.00 89.38 119 ASN A O 1
ATOM 952 N N . ASN A 1 120 ? -3.308 -0.060 23.442 1.00 93.12 120 ASN A N 1
ATOM 953 C CA . ASN A 1 120 ? -2.452 -0.970 24.200 1.00 93.12 120 ASN A CA 1
ATOM 954 C C . ASN A 1 120 ? -1.016 -0.943 23.643 1.00 93.12 120 ASN A C 1
ATOM 956 O O . ASN A 1 120 ? -0.769 -1.410 22.529 1.00 93.12 120 ASN A O 1
ATOM 960 N N . TRP A 1 121 ? -0.075 -0.384 24.407 1.00 92.56 121 TRP A N 1
ATOM 961 C CA . TRP A 1 121 ? 1.307 -0.180 23.962 1.00 92.56 121 TRP A CA 1
ATOM 962 C C . TRP A 1 121 ? 1.983 -1.503 23.586 1.00 92.56 121 TRP A C 1
ATOM 964 O O . TRP A 1 121 ? 2.615 -1.588 22.536 1.00 92.56 121 TRP A O 1
ATOM 974 N N . THR A 1 122 ? 1.785 -2.561 24.375 1.00 95.06 122 THR A N 1
ATOM 975 C CA . THR A 1 122 ? 2.368 -3.881 24.104 1.00 95.06 122 THR A CA 1
ATOM 976 C C . THR A 1 122 ? 1.975 -4.387 22.721 1.00 95.06 122 THR A C 1
ATOM 978 O O . THR A 1 122 ? 2.839 -4.804 21.955 1.00 95.06 122 THR A O 1
ATOM 981 N N . LEU A 1 123 ? 0.690 -4.283 22.362 1.00 95.00 123 LEU A N 1
ATOM 982 C CA . LEU A 1 123 ? 0.228 -4.668 21.028 1.00 95.00 123 LEU A CA 1
ATOM 983 C C . LEU A 1 123 ? 0.842 -3.778 19.942 1.00 95.00 123 LEU A C 1
ATOM 985 O O . LEU A 1 123 ? 1.297 -4.294 18.928 1.00 95.00 123 LEU A O 1
ATOM 989 N N . GLY A 1 124 ? 0.882 -2.461 20.160 1.00 93.88 124 GLY A N 1
ATOM 990 C CA . GLY A 1 124 ? 1.475 -1.521 19.20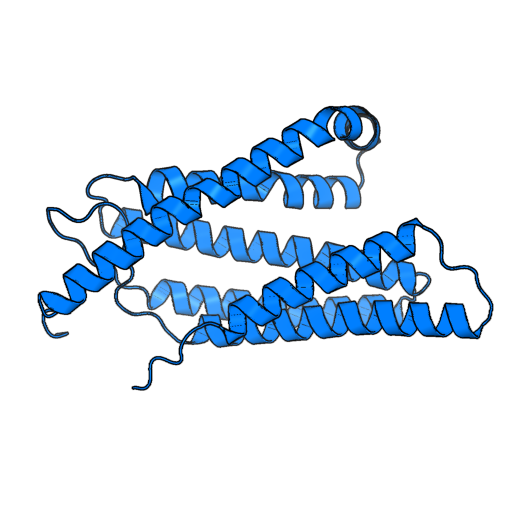6 1.00 93.88 124 GLY A CA 1
ATOM 991 C C . GLY A 1 124 ? 2.947 -1.825 18.910 1.00 93.88 124 GLY A C 1
ATOM 992 O O . GLY A 1 124 ? 3.348 -1.834 17.750 1.00 93.88 124 GLY A O 1
ATOM 993 N N . VAL A 1 125 ? 3.739 -2.148 19.937 1.00 95.94 125 VAL A N 1
ATOM 994 C CA . VAL A 1 125 ? 5.153 -2.528 19.779 1.00 95.94 125 VAL A CA 1
ATOM 995 C C . VAL A 1 125 ? 5.292 -3.866 19.064 1.00 95.94 125 VAL A C 1
ATOM 997 O O . VAL A 1 125 ? 6.113 -3.975 18.159 1.00 95.94 125 VAL A O 1
ATOM 1000 N N . VAL A 1 126 ? 4.480 -4.868 19.412 1.00 96.44 126 VAL A N 1
ATOM 1001 C CA . VAL A 1 126 ? 4.504 -6.174 18.734 1.00 96.44 126 VAL A CA 1
ATOM 1002 C C . VAL A 1 126 ? 4.176 -6.027 17.247 1.00 96.44 126 VAL A C 1
ATOM 1004 O O . VAL A 1 126 ? 4.912 -6.549 16.415 1.00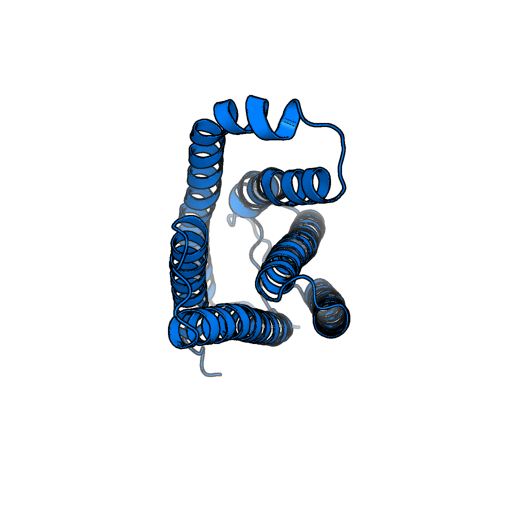 96.44 126 VAL A O 1
ATOM 1007 N N . LEU A 1 127 ? 3.124 -5.275 16.906 1.00 95.31 127 LEU A N 1
ATOM 1008 C CA . LEU A 1 127 ? 2.754 -5.010 15.514 1.00 95.31 127 LEU A CA 1
ATOM 1009 C C . LEU A 1 127 ? 3.874 -4.281 14.771 1.00 95.31 127 LEU A C 1
ATOM 1011 O O . LEU A 1 127 ? 4.241 -4.697 13.678 1.00 95.31 127 LEU A O 1
ATOM 1015 N N . LEU A 1 128 ? 4.470 -3.254 15.384 1.00 95.12 128 LEU A N 1
ATOM 1016 C CA . LEU A 1 128 ? 5.562 -2.499 14.773 1.00 95.12 128 LEU A CA 1
ATOM 1017 C C . LEU A 1 128 ? 6.801 -3.368 14.516 1.00 95.12 128 LEU A C 1
ATOM 1019 O O . LEU A 1 128 ? 7.418 -3.244 13.462 1.00 95.12 128 LEU A O 1
ATOM 1023 N N . LEU A 1 129 ? 7.159 -4.256 15.448 1.00 96.12 129 LEU A N 1
ATOM 1024 C CA . LEU A 1 129 ? 8.290 -5.173 15.284 1.00 96.12 129 LEU A CA 1
ATOM 1025 C C . LEU A 1 129 ? 8.041 -6.177 14.155 1.00 96.12 129 LEU A C 1
ATOM 1027 O O . LEU A 1 129 ? 8.909 -6.364 13.306 1.00 96.12 129 LEU A O 1
ATOM 1031 N N . ILE A 1 130 ? 6.855 -6.789 14.114 1.00 94.94 130 ILE A N 1
ATOM 1032 C CA . ILE A 1 130 ? 6.479 -7.724 13.045 1.00 94.94 130 ILE A CA 1
ATOM 1033 C C . ILE A 1 130 ? 6.450 -7.001 11.694 1.00 94.94 130 ILE A C 1
ATOM 1035 O O . ILE A 1 130 ? 7.024 -7.496 10.724 1.00 94.94 130 ILE A O 1
ATOM 1039 N N . GLY A 1 131 ? 5.855 -5.809 11.638 1.00 94.25 131 GLY A N 1
ATOM 1040 C CA . GLY A 1 131 ? 5.818 -4.979 10.436 1.00 94.25 131 GLY A CA 1
ATOM 1041 C C . GLY A 1 131 ? 7.215 -4.580 9.954 1.00 94.25 131 GLY A C 1
ATOM 1042 O O . GLY A 1 131 ? 7.490 -4.649 8.761 1.00 94.25 131 GLY A O 1
ATOM 1043 N N . ALA A 1 132 ? 8.133 -4.243 10.865 1.00 95.25 132 ALA A N 1
ATOM 1044 C CA . ALA A 1 132 ? 9.521 -3.936 10.518 1.00 95.25 132 ALA A CA 1
ATOM 1045 C C . ALA A 1 132 ? 10.261 -5.152 9.935 1.00 95.25 132 ALA A C 1
ATOM 1047 O O . ALA A 1 132 ? 11.018 -5.000 8.977 1.00 95.25 132 ALA A O 1
ATOM 1048 N N . ILE A 1 133 ? 10.014 -6.354 10.467 1.00 94.81 133 ILE A N 1
ATOM 1049 C CA . ILE A 1 133 ? 10.566 -7.604 9.923 1.00 94.81 133 ILE A CA 1
ATOM 1050 C C . ILE A 1 133 ? 10.017 -7.862 8.514 1.00 94.81 133 ILE A C 1
ATOM 1052 O O . ILE A 1 133 ? 10.801 -8.129 7.607 1.00 94.81 133 ILE A O 1
ATOM 1056 N N . CYS A 1 134 ? 8.702 -7.726 8.315 1.00 93.56 134 CYS A N 1
ATOM 1057 C CA . CYS A 1 134 ? 8.065 -7.909 7.006 1.00 93.56 134 CYS A CA 1
ATOM 1058 C C . CYS A 1 134 ? 8.555 -6.876 5.978 1.00 93.56 134 CYS A C 1
ATOM 1060 O O . CYS A 1 134 ? 8.747 -7.190 4.805 1.00 93.56 134 CYS A O 1
ATOM 1062 N N . LEU A 1 135 ? 8.796 -5.637 6.412 1.00 94.56 135 LEU A N 1
ATOM 1063 C CA . LEU A 1 135 ? 9.365 -4.605 5.552 1.00 94.56 135 LEU A CA 1
ATOM 1064 C C . LEU A 1 135 ? 10.813 -4.933 5.176 1.00 94.56 135 LEU A C 1
ATOM 1066 O O . LEU A 1 135 ? 11.186 -4.802 4.015 1.00 94.56 135 LEU A O 1
ATOM 1070 N N . ALA A 1 136 ? 11.628 -5.382 6.132 1.00 94.62 136 ALA A N 1
ATOM 1071 C CA . ALA A 1 136 ? 13.003 -5.791 5.865 1.00 94.62 136 ALA A CA 1
ATOM 1072 C C . ALA A 1 136 ? 13.073 -6.961 4.874 1.00 94.62 136 ALA A C 1
ATOM 1074 O O . ALA A 1 136 ? 13.879 -6.912 3.943 1.00 94.62 136 ALA A O 1
ATOM 1075 N N . SER A 1 137 ? 12.207 -7.970 5.023 1.00 92.62 137 SER A N 1
ATOM 1076 C CA . SER A 1 137 ? 12.126 -9.078 4.067 1.00 92.62 137 SER A CA 1
ATOM 1077 C C . SER A 1 137 ? 11.692 -8.601 2.683 1.00 92.62 137 SER A C 1
ATOM 1079 O O . SER A 1 137 ? 12.345 -8.963 1.711 1.00 92.62 137 SER A O 1
ATOM 1081 N N . ALA A 1 138 ? 10.688 -7.722 2.592 1.00 91.62 138 ALA A N 1
ATOM 1082 C CA . ALA A 1 138 ? 10.230 -7.169 1.316 1.00 91.62 138 ALA A CA 1
ATOM 1083 C C . ALA A 1 138 ? 11.306 -6.323 0.614 1.00 91.62 138 ALA A C 1
ATOM 1085 O O . ALA A 1 138 ? 11.470 -6.410 -0.600 1.00 91.62 138 ALA A O 1
ATOM 1086 N N . MET A 1 139 ? 12.076 -5.519 1.356 1.00 93.81 139 MET A N 1
ATOM 1087 C CA . MET A 1 139 ? 13.193 -4.753 0.788 1.00 93.81 139 MET A CA 1
ATOM 1088 C C . MET A 1 139 ? 14.274 -5.675 0.219 1.00 93.81 139 MET A C 1
ATOM 1090 O O . MET A 1 139 ? 14.762 -5.439 -0.885 1.00 93.81 139 MET A O 1
ATOM 1094 N N . PHE A 1 140 ? 14.627 -6.732 0.953 1.00 92.75 140 PHE A N 1
ATOM 1095 C CA . PHE A 1 140 ? 15.575 -7.738 0.480 1.00 92.75 140 PHE A CA 1
ATOM 1096 C C . PHE A 1 140 ? 15.037 -8.468 -0.758 1.00 92.75 140 PHE A C 1
ATOM 1098 O O . PHE A 1 140 ? 15.738 -8.579 -1.762 1.00 92.75 140 PHE A O 1
ATOM 1105 N N . GLY A 1 141 ? 13.772 -8.891 -0.728 1.00 90.38 141 GLY A N 1
ATOM 1106 C CA . GLY A 1 141 ? 13.144 -9.603 -1.833 1.00 90.38 141 GLY A CA 1
ATOM 1107 C C . GLY A 1 141 ? 13.041 -8.772 -3.110 1.00 90.38 141 GLY A C 1
ATOM 1108 O O . GLY A 1 141 ? 13.339 -9.269 -4.198 1.00 90.38 141 GLY A O 1
ATOM 1109 N N . VAL A 1 142 ? 12.719 -7.482 -2.988 1.00 89.88 142 VAL A N 1
ATOM 1110 C CA . VAL A 1 142 ? 12.698 -6.537 -4.114 1.00 89.88 142 VAL A CA 1
ATOM 1111 C C . VAL A 1 142 ? 14.094 -6.242 -4.653 1.00 89.88 142 VAL A C 1
ATOM 1113 O O . VAL A 1 142 ? 14.243 -6.096 -5.867 1.00 89.88 142 VAL A O 1
ATOM 1116 N N . GLN A 1 143 ? 15.116 -6.171 -3.801 1.00 91.06 143 GLN A N 1
ATOM 1117 C CA . GLN A 1 143 ? 16.496 -5.986 -4.253 1.00 91.06 143 GLN A CA 1
ATOM 1118 C C . GLN A 1 143 ? 16.975 -7.187 -5.078 1.00 91.06 143 GLN A C 1
ATOM 1120 O O . GLN A 1 143 ? 17.410 -7.011 -6.215 1.00 91.06 143 GLN A O 1
ATOM 1125 N N . GLU A 1 144 ? 16.805 -8.402 -4.557 1.00 88.88 144 GLU A N 1
ATOM 1126 C CA . GLU A 1 144 ? 17.126 -9.647 -5.269 1.00 88.88 144 GLU A CA 1
ATOM 1127 C C . GLU A 1 144 ? 16.337 -9.763 -6.579 1.00 88.88 144 GLU A C 1
ATOM 1129 O O . GLU A 1 144 ? 16.871 -10.121 -7.633 1.00 88.88 144 GLU A O 1
ATOM 1134 N N . PHE A 1 145 ? 15.050 -9.405 -6.543 1.00 85.12 145 PHE A N 1
ATOM 1135 C CA . PHE A 1 145 ? 14.225 -9.377 -7.739 1.00 85.12 145 PHE A CA 1
ATOM 1136 C C . PHE A 1 145 ? 14.786 -8.401 -8.775 1.00 85.12 145 PHE A C 1
ATOM 1138 O O . PHE A 1 145 ? 14.964 -8.796 -9.927 1.00 85.12 145 PHE A O 1
ATOM 1145 N N . ASN A 1 146 ? 15.112 -7.170 -8.366 1.00 85.25 146 ASN A N 1
ATOM 1146 C CA . ASN A 1 146 ? 15.669 -6.134 -9.234 1.00 85.25 146 ASN A CA 1
ATOM 1147 C C . ASN A 1 146 ? 16.935 -6.600 -9.963 1.00 85.25 146 ASN A C 1
ATOM 1149 O O . ASN A 1 146 ? 17.069 -6.352 -11.161 1.00 85.25 146 ASN A O 1
ATOM 1153 N N . GLU A 1 147 ? 17.834 -7.288 -9.261 1.00 85.31 147 GLU A N 1
ATOM 1154 C CA . GLU A 1 147 ? 19.089 -7.803 -9.820 1.00 85.31 147 GLU A CA 1
ATOM 1155 C C . GLU A 1 147 ? 18.869 -8.982 -10.780 1.00 85.31 147 GLU A C 1
ATOM 1157 O O . GLU A 1 147 ? 19.597 -9.126 -11.763 1.00 85.31 147 GLU A O 1
ATOM 1162 N N . SER A 1 148 ? 17.831 -9.790 -10.548 1.00 82.00 148 SER A N 1
ATOM 1163 C CA . SER A 1 148 ? 17.491 -10.942 -11.395 1.00 82.00 148 SER A CA 1
ATOM 1164 C C . SER A 1 148 ? 16.752 -10.589 -12.695 1.00 82.00 148 SER A C 1
ATOM 1166 O O . SER A 1 148 ? 16.656 -11.426 -13.596 1.00 82.00 148 SER A O 1
ATOM 1168 N N . MET A 1 149 ? 16.203 -9.373 -12.814 1.00 76.88 149 MET A N 1
ATOM 1169 C CA . MET A 1 149 ? 15.338 -9.012 -13.940 1.00 76.88 149 MET A CA 1
ATOM 1170 C C . MET A 1 149 ? 16.092 -8.934 -15.268 1.00 76.88 149 MET A C 1
ATOM 1172 O O . MET A 1 149 ? 17.047 -8.175 -15.442 1.00 76.88 149 MET A O 1
ATOM 1176 N N . THR A 1 150 ? 15.551 -9.624 -16.271 1.00 77.06 150 THR A N 1
ATOM 1177 C CA . THR A 1 150 ? 15.957 -9.478 -17.672 1.00 77.06 150 THR A CA 1
ATOM 1178 C C . THR A 1 150 ? 14.771 -9.035 -18.526 1.00 77.06 150 THR A C 1
ATOM 1180 O O . THR A 1 150 ? 13.633 -9.445 -18.292 1.00 77.06 150 THR A O 1
ATOM 1183 N N . PHE A 1 151 ? 15.022 -8.175 -19.516 1.00 74.38 151 PHE A N 1
ATOM 1184 C CA . PHE A 1 151 ? 13.984 -7.606 -20.382 1.00 74.38 151 PHE A CA 1
ATOM 1185 C C . PHE A 1 151 ? 14.107 -8.129 -21.812 1.00 74.38 151 PHE A C 1
ATOM 1187 O O . PHE A 1 151 ? 15.213 -8.297 -22.329 1.00 74.38 151 PHE A O 1
ATOM 1194 N N . LEU A 1 152 ? 12.967 -8.344 -22.468 1.00 69.75 152 LEU A N 1
ATOM 1195 C CA . LEU A 1 152 ? 12.920 -8.556 -23.912 1.00 69.75 152 LEU A CA 1
ATOM 1196 C C . LEU A 1 152 ? 12.962 -7.200 -24.617 1.00 69.75 152 LEU A C 1
ATOM 1198 O O . LEU A 1 152 ? 12.084 -6.367 -24.410 1.00 69.75 152 LEU A O 1
ATOM 1202 N N . THR A 1 153 ? 13.966 -6.988 -25.466 1.00 61.84 153 THR A N 1
ATOM 1203 C CA . THR A 1 153 ? 14.058 -5.799 -26.324 1.00 61.84 153 THR A CA 1
ATOM 1204 C C . THR A 1 153 ? 14.195 -6.205 -27.781 1.00 61.84 153 THR A C 1
ATOM 1206 O O . THR A 1 153 ? 15.066 -7.004 -28.118 1.00 61.84 153 THR A O 1
ATOM 1209 N N . GLY A 1 154 ? 13.356 -5.637 -28.647 1.00 55.81 154 GLY A N 1
ATOM 1210 C CA . GLY A 1 154 ? 13.369 -5.879 -30.087 1.00 55.81 154 GLY A CA 1
ATOM 1211 C C . GLY A 1 154 ? 12.480 -4.887 -30.836 1.00 55.81 154 GLY A C 1
ATOM 1212 O O . GLY A 1 154 ? 11.512 -4.360 -30.286 1.00 55.81 154 GLY A O 1
ATOM 1213 N N . SER A 1 155 ? 12.822 -4.615 -32.096 1.00 44.75 155 SER A N 1
ATOM 1214 C CA . SER A 1 155 ? 12.052 -3.749 -32.993 1.00 44.75 155 SER A CA 1
ATOM 1215 C C . SER A 1 155 ? 10.633 -4.298 -33.181 1.00 44.75 155 SER A C 1
ATOM 1217 O O . SER A 1 155 ? 10.469 -5.377 -33.745 1.00 44.75 155 SER A O 1
ATOM 1219 N N . GLY A 1 156 ? 9.619 -3.565 -32.711 1.00 57.12 156 GLY A N 1
ATOM 1220 C CA . GLY A 1 156 ? 8.202 -3.928 -32.858 1.00 57.12 156 GLY A CA 1
ATOM 1221 C C . GLY A 1 156 ? 7.471 -4.241 -31.550 1.00 57.12 156 GLY A C 1
ATOM 1222 O O . GLY A 1 156 ? 6.247 -4.324 -31.561 1.00 57.12 156 GLY A O 1
ATOM 1223 N N . VAL A 1 157 ? 8.184 -4.359 -30.423 1.00 58.34 157 VAL A N 1
ATOM 1224 C CA . VAL A 1 157 ? 7.575 -4.547 -29.095 1.00 58.34 157 VAL A CA 1
ATOM 1225 C C . VAL A 1 157 ? 7.669 -3.233 -28.314 1.00 58.34 157 VAL A C 1
ATOM 1227 O O . VAL A 1 157 ? 8.765 -2.766 -28.009 1.00 58.34 157 VAL A O 1
ATOM 1230 N N . GLY A 1 158 ? 6.530 -2.587 -28.055 1.00 64.69 158 GLY A N 1
ATOM 1231 C CA . GLY A 1 158 ? 6.455 -1.410 -27.181 1.00 64.69 158 GLY A CA 1
ATOM 1232 C C . GLY A 1 158 ? 6.527 -1.801 -25.701 1.00 64.69 158 GLY A C 1
ATOM 1233 O O . GLY A 1 158 ? 6.129 -2.905 -25.338 1.00 64.69 158 GLY A O 1
ATOM 1234 N N . GLY A 1 159 ? 7.017 -0.893 -24.854 1.00 71.50 159 GLY A N 1
ATOM 1235 C CA . GLY A 1 159 ? 7.075 -1.089 -23.403 1.00 71.50 159 GLY A CA 1
ATOM 1236 C C . GLY A 1 159 ? 8.204 -1.999 -22.901 1.00 71.50 159 GLY A C 1
ATOM 1237 O O . GLY A 1 159 ? 9.106 -2.393 -23.639 1.00 71.50 159 GLY A O 1
ATOM 1238 N N . CYS A 1 160 ? 8.169 -2.299 -21.599 1.00 74.62 160 CYS A N 1
ATOM 1239 C CA . CYS A 1 160 ? 9.172 -3.118 -20.910 1.00 74.62 160 CYS A CA 1
ATOM 1240 C C . CYS A 1 160 ? 8.583 -4.471 -20.483 1.00 74.62 160 CYS A C 1
ATOM 1242 O O . CYS A 1 160 ? 7.895 -4.551 -19.458 1.00 74.62 160 CYS A O 1
ATOM 1244 N N . LEU A 1 161 ? 8.870 -5.536 -21.244 1.00 70.50 161 LEU A N 1
ATOM 1245 C CA . LEU A 1 161 ? 8.425 -6.896 -20.923 1.00 70.50 161 LEU A CA 1
ATOM 1246 C C . LEU A 1 161 ? 9.508 -7.667 -20.146 1.00 70.50 161 LEU A C 1
ATOM 1248 O O . LEU A 1 161 ? 10.601 -7.875 -20.685 1.00 70.50 161 LEU A O 1
ATOM 1252 N N . PRO A 1 162 ? 9.228 -8.107 -18.904 1.00 69.44 162 PRO A N 1
ATOM 1253 C CA . PRO A 1 162 ? 10.134 -8.977 -18.162 1.00 69.44 162 PRO A CA 1
ATOM 1254 C C . PRO A 1 162 ? 10.150 -10.386 -18.778 1.00 69.44 162 PRO A C 1
ATOM 1256 O O . PRO A 1 162 ? 9.101 -10.915 -19.146 1.00 69.44 162 PRO A O 1
ATOM 1259 N N . ARG A 1 163 ? 11.340 -10.986 -18.899 1.00 63.44 163 ARG A N 1
ATOM 1260 C CA . ARG A 1 163 ? 11.562 -12.316 -19.496 1.00 63.44 163 ARG A CA 1
ATOM 1261 C C . ARG A 1 163 ? 11.609 -13.427 -18.452 1.00 63.44 163 ARG A C 1
ATOM 1263 O O . ARG A 1 163 ? 10.962 -14.452 -18.614 1.00 63.44 163 ARG A O 1
ATOM 1270 N N . GLU A 1 164 ? 12.387 -13.213 -17.400 1.00 59.72 164 GLU A N 1
ATOM 1271 C CA . GLU A 1 164 ? 12.576 -14.145 -16.291 1.00 59.72 164 GLU A CA 1
ATOM 1272 C C . GLU A 1 164 ? 12.489 -13.376 -14.977 1.00 59.72 164 GLU A C 1
ATOM 1274 O O . GLU A 1 164 ? 12.836 -12.193 -14.911 1.00 59.72 164 GLU A O 1
ATOM 1279 N N . SER A 1 165 ? 11.964 -14.033 -13.945 1.00 61.59 165 SER A N 1
ATOM 1280 C CA . SER A 1 165 ? 11.686 -13.395 -12.665 1.00 61.59 165 SER A CA 1
ATOM 1281 C C . SER A 1 165 ? 11.747 -14.432 -11.546 1.00 61.59 165 SER A C 1
ATOM 1283 O O . SER A 1 165 ? 11.138 -15.495 -11.677 1.00 61.59 165 SER A O 1
ATOM 1285 N N . ASN A 1 166 ? 12.459 -14.138 -10.457 1.00 66.94 166 ASN A N 1
ATOM 1286 C CA . ASN A 1 166 ? 12.550 -15.034 -9.303 1.00 66.94 166 ASN A CA 1
ATOM 1287 C C . ASN A 1 166 ? 11.209 -15.110 -8.537 1.00 66.94 166 ASN A C 1
ATOM 1289 O O . ASN A 1 166 ? 10.430 -14.156 -8.513 1.00 66.94 166 ASN A O 1
ATOM 1293 N N . ASN A 1 167 ? 10.969 -16.221 -7.838 1.00 76.81 167 ASN A N 1
ATOM 1294 C CA . ASN A 1 167 ? 9.780 -16.450 -7.009 1.00 76.81 167 ASN A CA 1
ATOM 1295 C C . ASN A 1 167 ? 9.779 -15.638 -5.701 1.00 76.81 167 ASN A C 1
ATOM 1297 O O . ASN A 1 167 ? 8.842 -15.754 -4.916 1.00 76.81 167 ASN A O 1
ATOM 1301 N N . MET A 1 168 ? 10.796 -14.808 -5.459 1.00 78.62 168 MET A N 1
ATOM 1302 C CA . MET A 1 168 ? 10.929 -14.018 -4.234 1.00 78.62 168 MET A CA 1
ATOM 1303 C C . MET A 1 168 ? 9.734 -13.078 -4.010 1.00 78.62 168 MET A C 1
ATOM 1305 O O . MET A 1 168 ? 9.200 -13.012 -2.908 1.00 78.62 168 MET A O 1
ATOM 1309 N N . LEU A 1 169 ? 9.200 -12.482 -5.083 1.00 77.69 169 LEU A N 1
ATOM 1310 C CA . LEU A 1 169 ? 7.967 -11.695 -4.999 1.00 77.69 169 LEU A CA 1
ATOM 1311 C C . LEU A 1 169 ? 6.771 -12.524 -4.510 1.00 77.69 169 LEU A C 1
ATOM 1313 O O . LEU A 1 169 ? 5.924 -12.002 -3.797 1.00 77.69 169 LEU A O 1
ATOM 1317 N N . LEU A 1 170 ? 6.667 -13.808 -4.868 1.00 82.50 170 LEU A N 1
ATOM 1318 C CA . LEU A 1 170 ? 5.572 -14.651 -4.368 1.00 82.50 170 LEU A CA 1
ATOM 1319 C C . LEU A 1 170 ? 5.674 -14.846 -2.853 1.00 82.50 170 LEU A C 1
ATOM 1321 O O . LEU A 1 170 ? 4.646 -14.864 -2.175 1.00 82.50 170 LEU A O 1
ATOM 1325 N N . VAL A 1 171 ? 6.896 -14.966 -2.327 1.00 84.94 171 VAL A N 1
ATOM 1326 C CA . VAL A 1 171 ? 7.148 -15.061 -0.884 1.00 84.94 171 VAL A CA 1
ATOM 1327 C C . VAL A 1 171 ? 6.739 -13.760 -0.193 1.00 84.94 171 VAL A C 1
ATOM 1329 O O . VAL A 1 171 ? 5.960 -13.810 0.758 1.00 84.94 171 VAL A O 1
ATOM 1332 N N . ASP A 1 172 ? 7.161 -12.609 -0.721 1.00 86.19 172 ASP A N 1
ATOM 1333 C CA . ASP A 1 172 ? 6.821 -11.291 -0.165 1.00 86.19 172 ASP A CA 1
ATOM 1334 C C . ASP A 1 172 ? 5.304 -11.044 -0.154 1.00 86.19 172 ASP A C 1
ATOM 1336 O O . ASP A 1 172 ? 4.734 -10.652 0.865 1.00 86.19 172 ASP A O 1
ATOM 1340 N N . TRP A 1 173 ? 4.617 -11.353 -1.259 1.00 85.88 173 TRP A N 1
ATOM 1341 C CA . TRP A 1 173 ? 3.157 -11.244 -1.349 1.00 85.88 173 TRP A CA 1
ATOM 1342 C C . TRP A 1 173 ? 2.437 -12.181 -0.374 1.00 85.88 173 TRP A C 1
ATOM 1344 O O . TRP A 1 173 ? 1.409 -11.810 0.191 1.00 85.88 173 TRP A O 1
ATOM 1354 N N . SER A 1 174 ? 2.976 -13.380 -0.145 1.00 89.00 174 SER A N 1
ATOM 1355 C CA . SER A 1 174 ? 2.411 -14.320 0.828 1.00 89.00 174 SER A CA 1
ATOM 1356 C C . SER A 1 174 ? 2.531 -13.780 2.253 1.00 89.00 174 SER A C 1
ATOM 1358 O O . SER A 1 174 ? 1.558 -13.825 3.003 1.00 89.00 174 SER A O 1
ATOM 1360 N N . MET A 1 175 ? 3.694 -13.230 2.621 1.00 89.06 175 MET A N 1
ATOM 1361 C CA . MET A 1 175 ? 3.896 -12.595 3.930 1.00 89.06 175 MET A CA 1
ATOM 1362 C C . MET A 1 175 ? 2.950 -11.410 4.133 1.00 89.06 175 MET A C 1
ATOM 1364 O O . MET A 1 175 ? 2.332 -11.297 5.191 1.00 89.06 175 MET A O 1
ATOM 1368 N N . PHE A 1 176 ? 2.781 -10.579 3.104 1.00 89.88 176 PHE A N 1
ATOM 1369 C CA . PHE A 1 176 ? 1.853 -9.452 3.125 1.00 89.88 176 PHE A CA 1
ATOM 1370 C C . PHE A 1 176 ? 0.403 -9.897 3.378 1.00 89.88 176 PHE A C 1
ATOM 1372 O O . PHE A 1 176 ? -0.242 -9.404 4.299 1.00 89.88 176 PHE A O 1
ATOM 1379 N N . ILE A 1 177 ? -0.090 -10.906 2.651 1.00 91.06 177 ILE A N 1
ATOM 1380 C CA . ILE A 1 177 ? -1.447 -11.449 2.854 1.00 91.06 177 ILE A CA 1
ATOM 1381 C C . ILE A 1 177 ? -1.630 -11.997 4.275 1.00 91.06 177 ILE A C 1
ATOM 1383 O O . ILE A 1 177 ? -2.695 -11.830 4.872 1.00 91.06 177 ILE A O 1
ATOM 1387 N N . VAL A 1 178 ? -0.611 -12.659 4.828 1.00 92.38 178 VAL A N 1
ATOM 1388 C CA . VAL A 1 178 ? -0.661 -13.167 6.205 1.00 92.38 178 VAL A CA 1
ATOM 1389 C C . VAL A 1 178 ? -0.764 -12.016 7.205 1.00 92.38 178 VAL A C 1
ATOM 1391 O O . VAL A 1 178 ? -1.581 -12.096 8.123 1.00 92.38 178 VAL A O 1
ATOM 1394 N N . MET A 1 179 ? 0.008 -10.943 7.028 1.00 92.12 179 MET A N 1
ATOM 1395 C CA . MET A 1 179 ? -0.053 -9.771 7.905 1.00 92.12 179 MET A CA 1
ATOM 1396 C C . MET A 1 179 ? -1.432 -9.098 7.857 1.00 92.12 179 MET A C 1
ATOM 1398 O O . MET A 1 179 ? -2.035 -8.849 8.902 1.00 92.12 179 MET A O 1
ATOM 1402 N N . GLU A 1 180 ? -1.989 -8.918 6.661 1.00 92.31 180 GLU A N 1
ATOM 1403 C CA . GLU A 1 180 ? -3.339 -8.379 6.455 1.00 92.31 180 GLU A CA 1
ATOM 1404 C C . GLU A 1 180 ? -4.410 -9.250 7.136 1.00 92.31 180 GLU A C 1
ATOM 1406 O O . GLU A 1 180 ? -5.310 -8.743 7.814 1.00 92.31 180 GLU A O 1
ATOM 1411 N N . ALA A 1 181 ? -4.281 -10.579 7.049 1.00 92.75 181 ALA A N 1
ATOM 1412 C CA . ALA A 1 181 ? -5.171 -11.511 7.741 1.00 92.75 181 ALA A CA 1
ATOM 1413 C C . ALA A 1 181 ? -5.075 -11.377 9.270 1.00 92.75 181 ALA A C 1
ATOM 1415 O O . ALA A 1 181 ? -6.099 -11.415 9.960 1.00 92.75 181 ALA A O 1
ATOM 1416 N N . VAL A 1 182 ? -3.864 -11.203 9.813 1.00 94.31 182 VAL A N 1
ATOM 1417 C CA . VAL A 1 182 ? -3.636 -10.989 11.251 1.00 94.31 182 VAL A CA 1
ATOM 1418 C C . VAL A 1 182 ? -4.273 -9.677 11.707 1.00 94.31 182 VAL A C 1
ATOM 1420 O O . VAL A 1 182 ? -5.001 -9.668 12.702 1.00 94.31 182 VAL A O 1
ATOM 1423 N N . LEU A 1 183 ? -4.057 -8.581 10.978 1.00 94.25 183 LEU A N 1
ATOM 1424 C CA . LEU A 1 183 ? -4.619 -7.267 11.296 1.00 94.25 183 LEU A CA 1
ATOM 1425 C C . LEU A 1 183 ? -6.152 -7.287 11.258 1.00 94.25 183 LEU A C 1
ATOM 1427 O O . LEU A 1 183 ? -6.803 -6.888 12.230 1.00 94.25 183 LEU A O 1
ATOM 1431 N N . LEU A 1 184 ? -6.741 -7.833 10.189 1.00 93.38 184 LEU A N 1
ATOM 1432 C CA . LEU A 1 184 ? -8.190 -8.000 10.077 1.00 93.38 184 LEU A CA 1
ATOM 1433 C C . LEU A 1 184 ? -8.734 -8.897 11.197 1.00 93.38 184 LEU A C 1
ATOM 1435 O O . LEU A 1 184 ? -9.727 -8.552 11.843 1.00 93.38 184 LEU A O 1
ATOM 1439 N N . GLY A 1 185 ? -8.065 -10.017 11.476 1.00 94.56 185 GLY A N 1
ATOM 1440 C CA . GLY A 1 185 ? -8.423 -10.940 12.549 1.00 94.56 185 GLY A CA 1
ATOM 1441 C C . GLY A 1 185 ? -8.440 -10.268 13.923 1.00 94.56 185 GLY A C 1
ATOM 1442 O O . GLY A 1 185 ? -9.388 -10.453 14.687 1.00 94.56 185 GLY A O 1
ATOM 1443 N N . LEU A 1 186 ? -7.453 -9.420 14.225 1.00 94.25 186 LEU A N 1
ATOM 1444 C CA . LEU A 1 186 ? -7.392 -8.653 15.473 1.00 94.25 186 LEU A CA 1
ATOM 1445 C C . LEU A 1 186 ? -8.538 -7.642 15.597 1.00 94.25 186 LEU A C 1
ATOM 1447 O O . LEU A 1 186 ? -9.093 -7.482 16.690 1.00 94.25 186 LEU A O 1
ATOM 1451 N N . VAL A 1 187 ? -8.904 -6.962 14.507 1.00 92.94 187 VAL A N 1
ATOM 1452 C CA . VAL A 1 187 ? -10.032 -6.014 14.484 1.00 92.94 187 VAL A CA 1
ATOM 1453 C C . VAL A 1 187 ? -11.363 -6.747 14.667 1.00 92.94 187 VAL A C 1
ATOM 1455 O O . VAL A 1 187 ? -12.187 -6.331 15.489 1.00 92.94 187 VAL A O 1
ATOM 1458 N N . LEU A 1 188 ? -11.566 -7.862 13.961 1.00 92.75 188 LEU A N 1
ATOM 1459 C CA . LEU A 1 188 ? -12.764 -8.697 14.079 1.00 92.75 188 LEU A CA 1
ATOM 1460 C C . LEU A 1 188 ? -12.900 -9.282 15.485 1.00 92.75 188 LEU A C 1
ATOM 1462 O O . LEU A 1 188 ? -13.961 -9.167 16.099 1.00 92.75 188 LEU A O 1
ATOM 1466 N N . TYR A 1 189 ? -11.818 -9.840 16.029 1.00 94.19 189 TYR A N 1
ATOM 1467 C CA . TYR A 1 189 ? -11.804 -10.411 17.371 1.00 94.19 189 TYR A CA 1
ATOM 1468 C C . TYR A 1 189 ? -12.147 -9.363 18.429 1.00 94.19 189 TYR A C 1
ATOM 1470 O O . TYR A 1 189 ? -13.016 -9.585 19.274 1.00 94.19 189 TYR A O 1
ATOM 1478 N N . ARG A 1 190 ? -11.534 -8.175 18.357 1.00 91.88 190 ARG A N 1
ATOM 1479 C CA . ARG A 1 190 ? -11.831 -7.093 19.301 1.00 91.88 190 ARG A CA 1
ATOM 1480 C C . ARG A 1 190 ? -13.263 -6.582 19.162 1.00 91.88 190 ARG A C 1
ATOM 1482 O O . ARG A 1 190 ? -13.901 -6.281 20.170 1.00 91.88 190 ARG A O 1
ATOM 1489 N N . THR A 1 191 ? -13.785 -6.520 17.941 1.00 89.12 191 THR A N 1
ATOM 1490 C CA . THR A 1 191 ? -15.186 -6.151 17.700 1.00 89.12 191 THR A CA 1
ATOM 1491 C C . THR A 1 191 ? -16.140 -7.176 18.304 1.00 89.12 191 THR A C 1
ATOM 1493 O O . THR A 1 191 ? -17.105 -6.795 18.965 1.00 89.12 191 THR A O 1
ATOM 1496 N N . TYR A 1 192 ? -15.849 -8.466 18.143 1.00 90.38 192 TYR A N 1
ATOM 1497 C CA . TYR A 1 192 ? -16.632 -9.544 18.736 1.00 90.38 192 TYR A CA 1
ATOM 1498 C C . TYR A 1 192 ? -16.638 -9.482 20.270 1.00 90.38 192 TYR A C 1
ATOM 1500 O O . TYR A 1 192 ? -17.697 -9.608 20.884 1.00 90.38 192 TYR A O 1
ATOM 1508 N N . LEU A 1 193 ? -15.486 -9.213 20.898 1.00 91.31 193 LEU A N 1
ATOM 1509 C CA . LEU A 1 193 ? -15.416 -9.002 22.347 1.00 91.31 193 LEU A CA 1
ATOM 1510 C C . LEU A 1 193 ? -16.291 -7.826 22.792 1.00 91.31 193 LEU A C 1
ATOM 1512 O O . LEU A 1 193 ? -17.085 -7.980 23.715 1.00 91.31 193 LEU A O 1
ATOM 1516 N N . ASN A 1 194 ? -16.217 -6.685 22.098 1.00 89.56 194 ASN A N 1
ATOM 1517 C CA . ASN A 1 194 ? -17.050 -5.523 22.416 1.00 89.56 194 ASN A CA 1
ATOM 1518 C C . ASN A 1 194 ? -18.552 -5.843 22.291 1.00 89.56 194 ASN A C 1
ATOM 1520 O O . ASN A 1 194 ? -19.336 -5.421 23.138 1.00 89.56 194 ASN A O 1
ATOM 1524 N N . TYR A 1 195 ? -18.948 -6.613 21.271 1.00 88.19 195 TYR A N 1
ATOM 1525 C CA . TYR A 1 195 ? -20.327 -7.073 21.103 1.00 88.19 195 TYR A CA 1
ATOM 1526 C C . TYR A 1 195 ? -20.774 -7.979 22.260 1.00 88.19 195 TYR A C 1
ATOM 1528 O O . TYR A 1 195 ? -21.850 -7.775 22.820 1.00 88.19 195 TYR A O 1
ATOM 1536 N N . LYS A 1 196 ? -19.929 -8.936 22.670 1.00 91.69 196 LYS A N 1
ATOM 1537 C CA . LYS A 1 196 ? -20.203 -9.838 23.801 1.00 91.69 196 LYS A CA 1
ATOM 1538 C C . LYS A 1 196 ? -20.310 -9.091 25.134 1.00 91.69 196 LYS A C 1
ATOM 1540 O O . LYS A 1 1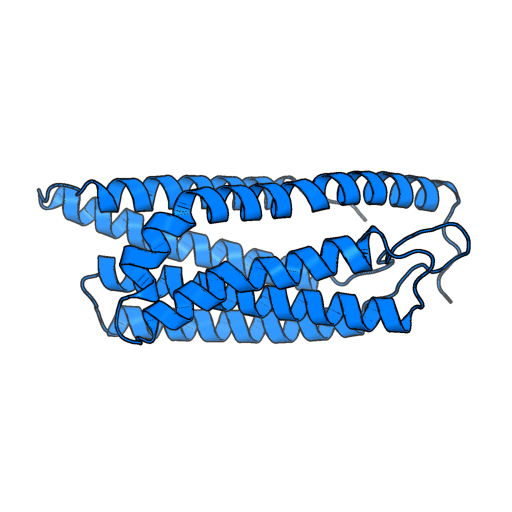96 ? -21.116 -9.464 25.979 1.00 91.69 196 LYS A O 1
ATOM 1545 N N . GLU A 1 197 ? -19.526 -8.032 25.312 1.00 91.19 197 GLU A N 1
ATOM 1546 C CA . GLU A 1 197 ? -19.579 -7.133 26.473 1.00 91.19 197 GLU A CA 1
ATOM 1547 C C . GLU A 1 197 ? -20.812 -6.202 26.464 1.00 91.19 197 GLU A C 1
ATOM 1549 O O . GLU A 1 197 ? -20.990 -5.410 27.385 1.00 91.19 197 GLU A O 1
ATOM 1554 N N . GLY A 1 198 ? -21.680 -6.284 25.447 1.00 86.06 198 GLY A N 1
ATOM 1555 C CA . GLY A 1 198 ? -22.897 -5.474 25.337 1.00 86.06 198 GLY A CA 1
ATOM 1556 C C . GLY A 1 198 ? -22.663 -4.051 24.820 1.00 86.06 198 GLY A C 1
ATOM 1557 O O . GLY A 1 198 ? -23.579 -3.225 24.844 1.00 86.06 198 GLY A O 1
ATOM 1558 N N . HIS A 1 199 ? -21.461 -3.737 24.329 1.00 84.81 199 HIS A N 1
ATOM 1559 C CA . HIS A 1 199 ? -21.180 -2.439 23.728 1.00 84.81 199 HIS A CA 1
ATOM 1560 C C . HIS A 1 199 ? -21.805 -2.337 22.331 1.00 84.81 199 HIS A C 1
ATOM 1562 O O . HIS A 1 199 ? -21.700 -3.241 21.500 1.00 84.81 199 HIS A O 1
ATOM 1568 N N . LYS A 1 200 ? -22.428 -1.189 22.038 1.00 81.81 200 LYS A N 1
ATOM 1569 C CA . LYS A 1 200 ? -22.949 -0.900 20.696 1.00 81.81 200 LYS A CA 1
ATOM 1570 C C . LYS A 1 200 ? -21.791 -0.738 19.710 1.00 81.81 200 LYS A C 1
ATOM 1572 O O . LYS A 1 200 ? -20.854 0.017 19.962 1.00 81.81 200 LYS A O 1
ATOM 1577 N N . ILE A 1 201 ? -21.891 -1.401 18.561 1.00 81.75 201 ILE A N 1
ATOM 1578 C CA . ILE A 1 201 ? -20.953 -1.214 17.452 1.00 81.75 201 ILE A CA 1
ATOM 1579 C C . ILE A 1 201 ? -21.285 0.120 16.776 1.00 81.75 201 ILE A C 1
ATOM 1581 O O . ILE A 1 201 ? -22.373 0.303 16.232 1.00 81.75 201 ILE A O 1
ATOM 1585 N N . CYS A 1 202 ? -20.359 1.076 16.828 1.00 83.38 202 CYS A N 1
ATOM 1586 C CA . CYS A 1 202 ? -20.525 2.362 16.157 1.00 83.38 202 CYS A CA 1
ATOM 1587 C C . CYS A 1 202 ? -20.504 2.197 14.630 1.00 83.38 202 CYS A C 1
ATOM 1589 O O . CYS A 1 202 ? -19.761 1.371 14.099 1.00 83.38 202 CYS A O 1
ATOM 1591 N N . LYS A 1 203 ? -21.229 3.069 13.914 1.00 85.19 203 LYS A N 1
ATOM 1592 C CA . LYS A 1 203 ? -21.273 3.092 12.439 1.00 85.19 203 LYS A CA 1
ATOM 1593 C C . LYS A 1 203 ? -19.876 3.135 11.800 1.00 85.19 203 LYS A C 1
ATOM 1595 O O . LYS A 1 203 ? -19.640 2.456 10.811 1.00 85.19 203 LYS A O 1
ATOM 1600 N N . LEU A 1 204 ? -18.937 3.871 12.402 1.00 82.81 204 LEU A N 1
ATOM 1601 C CA . LEU A 1 204 ? -17.544 3.935 11.945 1.00 82.81 204 LEU A CA 1
ATOM 1602 C C . LEU A 1 204 ? -16.840 2.567 11.992 1.00 82.81 204 LEU A C 1
ATOM 1604 O O . LEU A 1 204 ? -16.153 2.204 11.046 1.00 82.81 204 LEU A O 1
ATOM 1608 N N . MET A 1 205 ? -17.035 1.793 13.064 1.00 82.06 205 MET A N 1
ATOM 1609 C CA . MET A 1 205 ? -16.438 0.459 13.203 1.00 82.06 205 MET A CA 1
ATOM 1610 C C . MET A 1 205 ? -17.008 -0.514 12.167 1.00 82.06 205 MET A C 1
ATOM 1612 O O . MET A 1 205 ? -16.273 -1.301 11.581 1.00 82.06 205 MET A O 1
ATOM 1616 N N . GLN A 1 206 ? -18.315 -0.432 11.911 1.00 85.12 206 GLN A N 1
ATOM 1617 C CA . GLN A 1 206 ? -18.971 -1.260 10.904 1.00 85.12 206 GLN A CA 1
ATOM 1618 C C . GLN A 1 206 ? -18.415 -1.000 9.498 1.00 85.12 206 GLN A C 1
ATOM 1620 O O . GLN A 1 206 ? -18.147 -1.953 8.774 1.00 85.12 206 GLN A O 1
ATOM 1625 N N . VAL A 1 207 ? -18.201 0.271 9.138 1.00 85.25 207 VAL A N 1
ATOM 1626 C CA . VAL A 1 207 ? -17.577 0.651 7.860 1.00 85.25 207 VAL A CA 1
ATOM 1627 C C . VAL A 1 207 ? -16.152 0.102 7.770 1.00 85.25 207 VAL A C 1
ATOM 1629 O O . VAL A 1 207 ? -15.821 -0.554 6.792 1.00 85.25 207 VAL A O 1
ATOM 1632 N N . ILE A 1 208 ? -15.341 0.263 8.824 1.00 84.19 208 ILE A N 1
ATOM 1633 C CA . ILE A 1 208 ? -13.961 -0.256 8.857 1.00 84.19 208 ILE A CA 1
ATOM 1634 C C . ILE A 1 208 ? -13.918 -1.770 8.613 1.00 84.19 208 ILE A C 1
ATOM 1636 O O . ILE A 1 208 ? -13.073 -2.243 7.856 1.00 84.19 208 ILE A O 1
ATOM 1640 N N . ILE A 1 209 ? -14.817 -2.531 9.242 1.00 85.75 209 ILE A N 1
ATOM 1641 C CA . ILE A 1 209 ? -14.868 -3.988 9.075 1.00 85.75 209 ILE A CA 1
ATOM 1642 C C . ILE A 1 209 ? -15.324 -4.362 7.672 1.00 85.75 209 ILE A C 1
ATOM 1644 O O . ILE A 1 209 ? -14.714 -5.222 7.049 1.00 85.75 209 ILE A O 1
ATOM 1648 N N . HIS A 1 210 ? -16.389 -3.735 7.182 1.00 88.62 210 HIS A N 1
ATOM 1649 C CA . HIS A 1 210 ? -16.922 -4.022 5.859 1.00 88.62 210 HIS A CA 1
ATOM 1650 C C . HIS A 1 210 ? -15.871 -3.776 4.771 1.00 88.62 210 HIS A C 1
ATOM 1652 O O . HIS A 1 210 ? -15.603 -4.661 3.959 1.00 88.62 210 HIS A O 1
ATOM 1658 N N . ASP A 1 211 ? -15.217 -2.617 4.816 1.00 87.00 211 ASP A N 1
ATOM 1659 C CA . ASP A 1 211 ? -14.201 -2.240 3.838 1.00 87.00 211 ASP A CA 1
ATOM 1660 C C . ASP A 1 211 ? -12.955 -3.126 3.967 1.00 87.00 211 ASP A C 1
ATOM 1662 O O . ASP A 1 211 ? -12.415 -3.576 2.959 1.00 87.00 211 ASP A O 1
ATOM 1666 N N . GLY A 1 212 ? -12.540 -3.453 5.198 1.00 86.75 212 GLY A N 1
ATOM 1667 C CA . GLY A 1 212 ? -11.415 -4.355 5.455 1.00 86.75 212 GLY A CA 1
ATOM 1668 C C . GLY A 1 212 ? -11.657 -5.787 4.966 1.00 86.75 212 GLY A C 1
ATOM 1669 O O . GLY A 1 212 ? -10.776 -6.385 4.353 1.00 86.75 212 GLY A O 1
ATOM 1670 N N . VAL A 1 213 ? -12.858 -6.335 5.182 1.00 89.62 213 VAL A N 1
ATOM 1671 C CA . VAL A 1 213 ? -13.232 -7.681 4.715 1.00 89.62 213 VAL A CA 1
ATOM 1672 C C . VAL A 1 213 ? -13.312 -7.731 3.191 1.00 89.62 213 VAL A C 1
ATOM 1674 O O . VAL A 1 213 ? -12.787 -8.668 2.592 1.00 89.62 213 VAL A O 1
ATOM 1677 N N . LEU A 1 214 ? -13.940 -6.734 2.556 1.00 89.12 214 LEU A N 1
ATOM 1678 C CA . LEU A 1 214 ? -14.016 -6.662 1.094 1.00 89.12 214 LEU A CA 1
ATOM 1679 C C . LEU A 1 214 ? -12.627 -6.558 0.467 1.00 89.12 214 LEU A C 1
ATOM 1681 O O . LEU A 1 214 ? -12.320 -7.304 -0.462 1.00 89.12 214 LEU A O 1
ATOM 1685 N N . TYR A 1 215 ? -11.778 -5.680 1.001 1.00 87.19 215 TYR A N 1
ATOM 1686 C CA . TYR A 1 215 ? -10.396 -5.539 0.559 1.00 87.19 215 TYR A CA 1
ATOM 1687 C C . TYR A 1 215 ? -9.628 -6.863 0.673 1.00 87.19 215 TYR A C 1
ATOM 1689 O O . TYR A 1 215 ? -9.068 -7.332 -0.319 1.00 87.19 215 TYR A O 1
ATOM 1697 N N . PHE A 1 216 ? -9.671 -7.518 1.838 1.00 88.69 216 PHE A N 1
ATOM 1698 C CA . PHE A 1 216 ? -8.978 -8.788 2.048 1.00 88.69 216 PHE A CA 1
ATOM 1699 C C . PHE A 1 216 ? -9.495 -9.899 1.122 1.00 88.69 216 PHE A C 1
ATOM 1701 O O . PHE A 1 216 ? -8.704 -10.664 0.573 1.00 88.69 216 PHE A O 1
ATOM 1708 N N . ALA A 1 217 ? -10.807 -9.978 0.888 1.00 89.31 217 ALA A N 1
ATOM 1709 C CA . ALA A 1 217 ? -11.394 -10.963 -0.019 1.00 89.31 217 ALA A CA 1
ATOM 1710 C C . ALA A 1 217 ? -10.930 -10.769 -1.475 1.00 89.31 217 ALA A C 1
ATOM 1712 O O . ALA A 1 217 ? -10.619 -11.744 -2.168 1.00 89.31 217 ALA A O 1
ATOM 1713 N N . VAL A 1 218 ? -10.840 -9.520 -1.942 1.00 87.75 218 VAL A N 1
ATOM 1714 C CA . VAL A 1 218 ? -10.313 -9.192 -3.277 1.00 87.75 218 VAL A CA 1
ATOM 1715 C C . VAL A 1 218 ? -8.820 -9.521 -3.372 1.00 87.75 218 VAL A C 1
ATOM 1717 O O . VAL A 1 218 ? -8.391 -10.142 -4.346 1.00 87.75 218 VAL A O 1
ATOM 1720 N N . LEU A 1 219 ? -8.035 -9.171 -2.350 1.00 85.81 219 LEU A N 1
ATOM 1721 C CA . LEU A 1 219 ? -6.605 -9.482 -2.279 1.00 85.81 219 LEU A CA 1
ATOM 1722 C C . LEU A 1 219 ? -6.365 -10.999 -2.349 1.00 85.81 219 LEU A C 1
ATOM 1724 O O . LEU A 1 219 ? -5.606 -11.484 -3.190 1.00 85.81 219 LEU A O 1
ATOM 1728 N N . PHE A 1 220 ? -7.070 -11.750 -1.502 1.00 86.25 220 PHE A N 1
ATOM 1729 C CA . PHE A 1 220 ? -6.977 -13.202 -1.420 1.00 86.25 220 PHE A CA 1
ATOM 1730 C C . PHE A 1 220 ? -7.403 -13.858 -2.737 1.00 86.25 220 PHE A C 1
ATOM 1732 O O . PHE A 1 220 ? -6.649 -14.635 -3.315 1.00 86.25 220 PHE A O 1
ATOM 1739 N N . SER A 1 221 ? -8.573 -13.510 -3.277 1.00 86.62 221 SER A N 1
ATOM 1740 C CA . SER A 1 221 ? -9.042 -14.083 -4.546 1.00 86.62 221 SER A CA 1
ATOM 1741 C C . SER A 1 221 ? -8.075 -13.816 -5.700 1.00 86.62 221 SER A C 1
ATOM 1743 O O . SER A 1 221 ? -7.777 -14.735 -6.460 1.00 86.62 221 SER A O 1
ATOM 1745 N N . THR A 1 222 ? -7.516 -12.609 -5.802 1.00 82.56 222 THR A N 1
ATOM 1746 C CA . THR A 1 222 ? -6.555 -12.257 -6.860 1.00 82.56 222 THR A CA 1
ATOM 1747 C C . THR A 1 222 ? -5.264 -13.067 -6.754 1.00 82.56 222 THR A C 1
ATOM 1749 O O . THR A 1 222 ? -4.735 -13.522 -7.769 1.00 82.56 222 THR A O 1
ATOM 1752 N N . PHE A 1 223 ? -4.758 -13.286 -5.538 1.00 81.31 223 PHE A N 1
ATOM 1753 C CA . PHE A 1 223 ? -3.541 -14.065 -5.320 1.00 81.31 223 PHE A CA 1
ATOM 1754 C C . PHE A 1 223 ? -3.732 -15.547 -5.667 1.00 81.31 223 PHE A C 1
ATOM 1756 O O . PHE A 1 223 ? -2.929 -16.114 -6.407 1.00 81.31 223 PHE A O 1
ATOM 1763 N N . TYR A 1 224 ? -4.828 -16.155 -5.206 1.00 80.69 224 TYR A N 1
ATOM 1764 C CA . TYR A 1 224 ? -5.125 -17.572 -5.450 1.00 80.69 224 TYR A CA 1
ATOM 1765 C C . TYR A 1 224 ? -5.610 -17.862 -6.875 1.00 80.69 224 TYR A C 1
ATOM 1767 O O . TYR A 1 224 ? -5.482 -18.990 -7.344 1.00 80.69 224 TYR A O 1
ATOM 1775 N N . SER A 1 225 ? -6.134 -16.860 -7.587 1.00 76.88 225 SER A N 1
ATOM 1776 C CA . SER A 1 225 ? -6.557 -17.008 -8.986 1.00 76.88 225 SER A CA 1
ATOM 1777 C C . SER A 1 225 ? -5.389 -17.039 -9.974 1.00 76.88 225 SER A C 1
ATOM 1779 O O . SER A 1 225 ? -5.617 -17.264 -11.162 1.00 76.88 225 SER A O 1
ATOM 1781 N N . ARG A 1 226 ? -4.138 -16.821 -9.533 1.00 64.56 226 ARG A N 1
ATOM 1782 C CA . ARG A 1 226 ? -2.977 -16.982 -10.416 1.00 64.56 226 ARG A CA 1
ATOM 1783 C C . ARG A 1 226 ? -2.863 -18.457 -10.813 1.00 64.56 226 ARG A C 1
ATOM 1785 O O . ARG A 1 226 ? -2.641 -19.292 -9.936 1.00 64.56 226 ARG A O 1
ATOM 1792 N N . PRO A 1 227 ? -2.996 -18.809 -12.105 1.00 52.91 227 PRO A N 1
ATOM 1793 C CA . PRO A 1 227 ? -2.818 -20.188 -12.521 1.00 52.91 227 PRO A CA 1
ATOM 1794 C C . PRO A 1 227 ? -1.395 -20.614 -12.157 1.00 52.91 227 PRO A C 1
ATOM 1796 O O . PRO A 1 227 ? -0.430 -19.961 -12.558 1.00 52.91 227 PRO A O 1
ATOM 1799 N N . CYS A 1 228 ? -1.255 -21.701 -11.390 1.00 46.47 228 CYS A N 1
ATOM 1800 C CA . CYS A 1 228 ? 0.023 -22.388 -11.255 1.00 46.47 228 CYS A CA 1
ATOM 1801 C C . CYS A 1 228 ? 0.494 -22.744 -12.668 1.00 46.47 228 CYS A C 1
ATOM 1803 O O . CYS A 1 228 ? 0.010 -23.719 -13.248 1.00 46.47 228 CYS A O 1
ATOM 1805 N N . LYS A 1 229 ? 1.435 -21.972 -13.227 1.00 44.22 229 LYS A N 1
ATOM 1806 C CA . LYS A 1 229 ? 2.272 -22.476 -14.312 1.00 44.22 229 LYS A CA 1
ATOM 1807 C C . LYS A 1 229 ? 3.022 -23.662 -13.716 1.00 44.22 229 LYS A C 1
ATOM 1809 O O . LYS A 1 229 ? 3.937 -23.483 -12.915 1.00 44.22 229 LYS A O 1
ATOM 1814 N N . ARG A 1 230 ? 2.526 -24.869 -14.004 1.00 27.53 230 ARG A N 1
ATOM 1815 C CA . ARG A 1 230 ? 3.267 -26.098 -13.732 1.00 27.53 230 ARG A CA 1
ATOM 1816 C C . ARG A 1 230 ? 4.566 -26.028 -14.548 1.00 27.53 230 ARG A C 1
ATOM 1818 O O . ARG A 1 230 ? 4.498 -25.525 -15.672 1.00 27.53 230 ARG A O 1
ATOM 1825 N N . PRO A 1 231 ? 5.701 -26.441 -13.963 1.00 37.50 231 PRO A N 1
ATOM 1826 C CA . PRO A 1 231 ? 6.982 -26.472 -14.660 1.00 37.50 231 PRO A CA 1
ATOM 1827 C C . PRO A 1 231 ? 6.929 -27.359 -15.906 1.00 37.50 231 PRO A C 1
ATOM 1829 O O . PRO A 1 231 ? 6.113 -28.314 -15.917 1.00 37.50 231 PRO A O 1
#

Secondary structure (DSSP, 8-state):
-PPPPPHHHHHHHHHHHHHHHHHHHHHHHHHHHHHHHHHHHHIIIIITSPP-HHHHHHHHHHHHHHHHHHIIIIIIIS-SS--HHHHHHHHHHHHHHHHHHHHHHHHHHHHHHHHHTTT-HHHHHHHHHHHHHHHHHHHHHHHHHHHH-EEE--TT--S-EEEE--THHHHHHHHHHHHHHHHHHHHHHHHHHHHHTT----HHHHHHHHHHHHHHHHHHHHHHTS-----

Sequence (231 aa):
MSSPLSPAEVVEAMLAHQLLQYCAVIGPVILVYDSSLTLASEIRHIWQQPWSPLKLLYICARYLPFVDTAIMTLYRSFLSAPSIKTCMVLTSCQLWLYVIGIALSELIFMIRTWAVWKNNWTLGVVLLLIGAICLASAMFGVQEFNESMTFLTGSGVGGCLPRESNNMLLVDWSMFIVMEAVLLGLVLYRTYLNYKEGHKICKLMQVIIHDGVLYFAVLFSTFYSRPCKRP

Radius of gyration: 20.75 Å; chains: 1; bounding box: 46×50×60 Å

pLDDT: mean 83.29, std 12.57, range [27.53, 96.44]